Protein AF-A0AAE9HB24-F1 (afdb_monomer_lite)

pLDDT: mean 76.41, std 15.6, range [26.94, 95.62]

Foldseek 3Di:
DDDDDPDPDDDLVVLVVLLVCLVVPQDDCVVPVVQPDPVSVVVNVVVNVVSVVVSVVSVVVNVVVVVVVVVVVVVVVVLQVLVQVLCVLLVHQKGWDFDDDDPPTDTFMDGNPDPDTDDDPVPPDDPQRVLLVVLQVVFVVCLVVVDQEAEAEASQPSDDLSNSVSSVCQAAQPDVSRHCHPHHYHYDHPDCSVVCVCAAVCVVSSPVPDWDWDWDQDPNDTDTGTDHRVNDDDLVRVLVCQLVDPDDVVSNVVSVVVVVVVVVVVVVVVVVPDDPPDDDDDD

Organism: Alcaligenes faecalis (NCBI:txid511)

Sequence (283 aa):
MKNSGPFRRFSSKIVKKVADRLPAYKLDLQFFAELDSNKMQDALAPINPSIDEFIEHAGKLQDKINQQRGEMNKAVMRHQKNINDFLAYAGYRYEVELVGEGEQAELKLRHIDHEEHLSGGNQHLSFGERNAFAIVLFMHECLAKKQDLIILDDPIYSFDKNKKYAILEMLFRRDADSCLKYKTVLMLTHDVEPIIDTVRSLEKQFNNQTSSAFLKLAAGQISESVIGKDDIQTFSEVCKTAIASDKHDVTKLIYLSVVTKLLTIKVMLIKCSPTFCTRGSVQ

Secondary structure (DSSP, 8-state):
-----S--PPPHHHHHHHHHHGGGG---GGG-TTT--HHHHHHHHHHHHHHHHHHHHHHHHHHHHHHHHHHHHHHHHHHHHHHHHHHHHTT--EEEEEESSGGG-EEEEEETT-SSB-S-TTTT--HHHHHHHHHHHHHHHHHHHT-SEEEEESTTTTS-HHHHHHHHHHHHTS-TTTSSTTSEEEEE-S-SHHHIIIIIISHHHHTT----EEEEEETTEEEEEE--TTT---HHHHHHHHHHSS--HHHHHHHHHHHHHHHHHHHHHHHTSS---S-----

Structure (mmCIF, N/CA/C/O backbone):
data_AF-A0AAE9HB24-F1
#
_entry.id   AF-A0AAE9HB24-F1
#
loop_
_atom_site.group_PDB
_atom_site.id
_atom_site.type_symbol
_atom_site.label_atom_id
_atom_site.label_alt_id
_atom_site.label_comp_id
_atom_site.label_asym_id
_atom_site.label_entity_id
_atom_site.label_seq_id
_atom_site.pdbx_PDB_ins_code
_atom_site.Cartn_x
_atom_site.Cartn_y
_atom_site.Cartn_z
_atom_site.occupancy
_atom_site.B_iso_or_equiv
_atom_site.auth_seq_id
_atom_site.auth_comp_id
_atom_site.auth_asym_id
_atom_site.auth_atom_id
_atom_site.pdbx_PDB_model_num
ATOM 1 N N . MET A 1 1 ? -30.819 8.975 -3.846 1.00 29.09 1 MET A N 1
ATOM 2 C CA . MET A 1 1 ? -31.370 7.649 -3.484 1.00 29.09 1 MET A CA 1
ATOM 3 C C . MET A 1 1 ? -30.762 7.221 -2.160 1.00 29.09 1 MET A C 1
ATOM 5 O O . MET A 1 1 ? -29.551 7.304 -2.012 1.00 29.09 1 MET A O 1
ATOM 9 N N . LYS A 1 2 ? -31.599 6.862 -1.181 1.00 30.69 2 LYS A N 1
ATOM 10 C CA . LYS A 1 2 ? -31.174 6.388 0.142 1.00 30.69 2 LYS A CA 1
ATOM 11 C C . LYS A 1 2 ? -30.584 4.983 -0.012 1.00 30.69 2 LYS A C 1
ATOM 13 O O . LYS A 1 2 ? -31.345 4.033 -0.152 1.00 30.69 2 LYS A O 1
ATOM 18 N N . ASN A 1 3 ? -29.258 4.856 -0.009 1.00 27.48 3 ASN A N 1
ATOM 19 C CA . ASN A 1 3 ? -28.605 3.550 0.049 1.00 27.48 3 ASN A CA 1
ATOM 20 C C . ASN A 1 3 ? -28.629 3.043 1.493 1.00 27.48 3 ASN A C 1
ATOM 22 O O . ASN A 1 3 ? -27.825 3.432 2.336 1.00 27.48 3 ASN A O 1
ATOM 26 N N . SER A 1 4 ? -29.596 2.177 1.765 1.00 31.45 4 SER A N 1
ATOM 27 C CA . SER A 1 4 ? -29.640 1.293 2.922 1.00 31.45 4 SER A CA 1
ATOM 28 C C . SER A 1 4 ? -28.541 0.229 2.801 1.00 31.45 4 SER A C 1
ATOM 30 O O . SER A 1 4 ? -28.754 -0.821 2.199 1.00 31.45 4 SER A O 1
ATOM 32 N N . GLY A 1 5 ? -27.355 0.512 3.343 1.00 26.94 5 GLY A N 1
ATOM 33 C CA . GLY A 1 5 ? -26.329 -0.502 3.608 1.00 26.94 5 GLY A CA 1
ATOM 34 C C . GLY A 1 5 ? -26.699 -1.381 4.819 1.00 26.94 5 GLY A C 1
ATOM 35 O O . GLY A 1 5 ? -27.510 -0.966 5.649 1.00 26.94 5 GLY A O 1
ATOM 36 N N . PRO A 1 6 ? -26.109 -2.583 4.969 1.00 31.91 6 PRO A N 1
ATOM 37 C CA . PRO A 1 6 ? -26.571 -3.609 5.913 1.00 31.91 6 PRO A CA 1
ATOM 38 C C . PRO A 1 6 ? -26.205 -3.341 7.387 1.00 31.91 6 PRO A C 1
ATOM 40 O O . PRO A 1 6 ? -26.515 -4.148 8.258 1.00 31.91 6 PRO A O 1
ATOM 43 N N . PHE A 1 7 ? -25.577 -2.210 7.710 1.00 35.91 7 PHE A N 1
ATOM 44 C CA . PHE A 1 7 ? -25.164 -1.873 9.073 1.00 35.91 7 PHE A CA 1
ATOM 45 C C . PHE A 1 7 ? -26.191 -0.974 9.776 1.00 35.91 7 PHE A C 1
ATOM 47 O O . PHE A 1 7 ? -25.932 0.195 10.044 1.00 35.91 7 PHE A O 1
ATOM 54 N N . ARG A 1 8 ? -27.352 -1.520 10.162 1.00 32.91 8 ARG A N 1
ATOM 55 C CA . ARG A 1 8 ? -28.103 -0.943 11.293 1.00 32.91 8 ARG A CA 1
ATOM 56 C C . ARG A 1 8 ? -27.387 -1.344 12.582 1.00 32.91 8 ARG A C 1
ATOM 58 O O . ARG A 1 8 ? -27.705 -2.359 13.195 1.00 32.91 8 ARG A O 1
ATOM 65 N N . ARG A 1 9 ? -26.368 -0.577 12.973 1.00 46.91 9 ARG A N 1
ATOM 66 C CA . ARG A 1 9 ? -25.666 -0.766 14.248 1.00 46.91 9 ARG A CA 1
ATOM 67 C C . ARG A 1 9 ? -26.574 -0.258 15.371 1.00 46.91 9 ARG A C 1
ATOM 69 O O . ARG A 1 9 ? -26.966 0.905 15.377 1.00 46.91 9 ARG A O 1
ATOM 76 N N . PHE A 1 10 ? -26.932 -1.129 16.314 1.00 46.38 10 PHE A N 1
ATOM 77 C CA . PHE A 1 10 ? -27.669 -0.739 17.518 1.00 46.38 10 PHE A CA 1
ATOM 78 C C . PHE A 1 10 ? -26.949 0.422 18.219 1.00 46.38 10 PHE A C 1
ATOM 80 O O . PHE A 1 10 ? -25.763 0.339 18.540 1.00 46.38 10 PHE A O 1
ATOM 87 N N . SER A 1 11 ? -27.661 1.527 18.443 1.00 53.38 11 SER A N 1
ATOM 88 C CA . SER A 1 11 ? -27.087 2.709 19.082 1.00 53.38 11 SER A CA 1
ATOM 89 C C . SER A 1 11 ? -26.771 2.408 20.547 1.00 53.38 11 SER A C 1
ATOM 91 O O . SER A 1 11 ? -27.671 2.147 21.344 1.00 53.38 11 SER A O 1
ATOM 93 N N . SER A 1 12 ? -25.496 2.504 20.937 1.00 55.84 12 SER A N 1
ATOM 94 C CA . SER A 1 12 ? -25.050 2.348 22.333 1.00 55.84 12 SER A CA 1
ATOM 95 C C . SER A 1 12 ? -25.778 3.287 23.302 1.00 55.84 12 SER A C 1
ATOM 97 O O . SER A 1 12 ? -25.834 3.021 24.499 1.00 55.84 12 SER A O 1
ATOM 99 N N . LYS A 1 13 ? -26.303 4.414 22.795 1.00 60.91 13 LYS A N 1
ATOM 100 C CA . LYS A 1 13 ? -27.088 5.373 23.579 1.00 60.91 13 LYS A CA 1
ATOM 101 C C . LYS A 1 13 ? -28.399 4.747 24.055 1.00 60.91 13 LYS A C 1
ATOM 103 O O . LYS A 1 13 ? -28.882 5.121 25.115 1.00 60.91 13 LYS A O 1
ATOM 108 N N . ILE A 1 14 ? -28.958 3.807 23.290 1.00 60.50 14 ILE A N 1
ATOM 109 C CA . ILE A 1 14 ? -30.176 3.075 23.648 1.00 60.50 14 ILE A CA 1
ATOM 110 C C . ILE A 1 14 ? -29.859 2.074 24.758 1.00 60.50 14 ILE A C 1
ATOM 112 O O . ILE A 1 14 ? -30.542 2.082 25.772 1.00 60.50 14 ILE A O 1
ATOM 116 N N . VAL A 1 15 ? -28.784 1.291 24.618 1.00 61.62 15 VAL A N 1
ATOM 117 C CA . VAL A 1 15 ? -28.393 0.285 25.626 1.00 61.62 15 VAL A CA 1
ATOM 118 C C . VAL A 1 15 ? -28.044 0.937 26.969 1.00 61.62 15 VAL A C 1
ATOM 120 O O . VAL A 1 15 ? -28.579 0.514 27.988 1.00 61.62 15 VAL A O 1
ATOM 123 N N . LYS A 1 16 ? -27.268 2.036 26.972 1.00 64.75 16 LYS A N 1
ATOM 124 C CA . LYS A 1 16 ? -27.005 2.817 28.197 1.00 64.75 16 LYS A CA 1
ATOM 125 C C . LYS A 1 16 ? -28.289 3.358 28.831 1.00 64.75 16 LYS A C 1
ATOM 127 O O . LYS A 1 16 ? -28.533 3.136 30.006 1.00 64.75 16 LYS A O 1
ATOM 132 N N . LYS A 1 17 ? -29.163 3.995 28.039 1.00 66.88 17 LYS A N 1
ATOM 133 C CA . LYS A 1 17 ? -30.446 4.522 28.542 1.00 66.88 17 LYS A CA 1
ATOM 134 C C . LYS A 1 17 ? -31.348 3.447 29.145 1.00 66.88 17 LYS A C 1
ATOM 136 O O . LYS A 1 17 ? -32.139 3.767 30.025 1.00 66.88 17 LYS A O 1
ATOM 141 N N . VAL A 1 18 ? -31.288 2.224 28.627 1.00 68.06 18 VAL A N 1
ATOM 142 C CA . VAL A 1 18 ? -32.069 1.095 29.132 1.00 68.06 18 VAL A CA 1
ATOM 143 C C . VAL A 1 18 ? -31.487 0.619 30.465 1.00 68.06 18 VAL A C 1
ATOM 145 O O . VAL A 1 18 ? -32.222 0.587 31.448 1.00 68.06 18 VAL A O 1
ATOM 148 N N . ALA A 1 19 ? -30.176 0.369 30.539 1.00 66.88 19 ALA A N 1
ATOM 149 C CA . ALA A 1 19 ? -29.501 -0.041 31.774 1.00 66.88 19 ALA A CA 1
ATOM 150 C C . ALA A 1 19 ? -29.647 0.984 32.918 1.00 66.88 19 ALA A C 1
ATOM 152 O O . ALA A 1 19 ? -29.844 0.588 34.061 1.00 66.88 19 ALA A O 1
ATOM 153 N N . ASP A 1 20 ? -29.640 2.285 32.611 1.00 73.88 20 ASP A N 1
ATOM 154 C CA . ASP A 1 20 ? -29.771 3.353 33.615 1.00 73.88 20 ASP A CA 1
ATOM 155 C C . ASP A 1 20 ? -31.212 3.526 34.141 1.00 73.88 20 ASP A C 1
ATOM 157 O O . ASP A 1 20 ? -31.417 4.029 35.244 1.00 73.88 20 ASP A O 1
ATOM 161 N N . ARG A 1 21 ? -32.233 3.150 33.354 1.00 74.62 21 ARG A N 1
ATOM 162 C CA . ARG A 1 21 ? -33.655 3.374 33.695 1.00 74.62 21 ARG A CA 1
ATOM 163 C C . ARG A 1 21 ? -34.340 2.165 34.317 1.00 74.62 21 ARG A C 1
ATOM 165 O O . ARG A 1 21 ? -35.264 2.345 35.099 1.00 74.62 21 ARG A O 1
ATOM 172 N N . LEU A 1 22 ? -33.911 0.953 33.978 1.00 73.12 22 LEU A N 1
ATOM 173 C CA . LEU A 1 22 ? -34.487 -0.293 34.496 1.00 73.12 22 LEU A CA 1
ATOM 174 C C . LEU A 1 22 ? -34.461 -0.430 36.028 1.00 73.12 22 LEU A C 1
ATOM 176 O O . LEU A 1 22 ? -35.463 -0.892 36.570 1.00 73.12 22 LEU A O 1
ATOM 180 N N . PRO A 1 23 ? -33.409 0.013 36.748 1.00 76.25 23 PRO A N 1
ATOM 181 C CA . PRO A 1 23 ? -33.397 -0.045 38.207 1.00 76.25 23 PRO A CA 1
ATOM 182 C C . PRO A 1 23 ? -34.530 0.765 38.848 1.00 76.25 23 PRO A C 1
ATOM 184 O O . PRO A 1 23 ? -35.036 0.377 39.893 1.00 76.25 23 PRO A O 1
ATOM 187 N N . ALA A 1 24 ? -34.971 1.852 38.203 1.00 76.62 24 ALA A N 1
ATOM 188 C CA . ALA A 1 24 ? -36.058 2.702 38.691 1.00 76.62 24 ALA A CA 1
ATOM 189 C C . ALA A 1 24 ? -37.456 2.078 38.520 1.00 76.62 24 ALA A C 1
ATOM 191 O O . ALA A 1 24 ? -38.422 2.590 39.077 1.00 76.62 24 ALA A O 1
ATOM 192 N N . TYR A 1 25 ? -37.572 0.990 37.751 1.00 75.31 25 TYR A N 1
ATOM 193 C CA . TYR A 1 25 ? -38.818 0.236 37.591 1.00 75.31 25 TYR A CA 1
ATOM 194 C C . TYR A 1 25 ? -38.932 -0.945 38.563 1.00 75.31 25 TYR A C 1
ATOM 196 O O . TYR A 1 25 ? -39.940 -1.651 38.534 1.00 75.31 25 TYR A O 1
ATOM 204 N N . LYS A 1 26 ? -37.932 -1.164 39.430 1.00 73.94 26 LYS A N 1
ATOM 205 C CA . LYS A 1 26 ? -38.055 -2.122 40.530 1.00 73.94 26 LYS A CA 1
ATOM 206 C C . LYS A 1 26 ? -39.068 -1.607 41.544 1.00 73.94 26 LYS A C 1
ATOM 208 O O . LYS A 1 26 ? -38.964 -0.480 42.023 1.00 73.94 26 LYS A O 1
ATOM 213 N N . LEU A 1 27 ? -40.033 -2.454 41.875 1.00 73.06 27 LEU A N 1
ATOM 214 C CA . LEU A 1 27 ? -41.026 -2.163 42.898 1.00 73.06 27 LEU A CA 1
ATOM 215 C C . LEU A 1 27 ? -40.562 -2.793 44.207 1.00 73.06 27 LEU A C 1
ATOM 217 O O . LEU A 1 27 ? -40.467 -4.017 44.314 1.00 73.06 27 LEU A O 1
ATOM 221 N N . ASP A 1 28 ? -40.261 -1.937 45.178 1.00 71.94 28 ASP A N 1
ATOM 222 C CA . ASP A 1 28 ? -39.910 -2.332 46.535 1.00 71.94 28 ASP A CA 1
ATOM 223 C C . ASP A 1 28 ? -41.091 -2.029 47.468 1.00 71.94 28 ASP A C 1
ATOM 225 O O . ASP A 1 28 ? -41.467 -0.873 47.684 1.00 71.94 28 ASP A O 1
ATOM 229 N N . LEU A 1 29 ? -41.706 -3.096 47.983 1.00 68.75 29 LEU A N 1
ATOM 230 C CA . LEU A 1 29 ? -42.879 -3.036 48.859 1.00 68.75 29 LEU A CA 1
ATOM 231 C C . LEU A 1 29 ? -42.578 -2.361 50.204 1.00 68.75 29 LEU A C 1
ATOM 233 O O . LEU A 1 29 ? -43.511 -1.896 50.855 1.00 68.75 29 LEU A O 1
ATOM 237 N N . GLN A 1 30 ? -41.302 -2.211 50.589 1.00 68.31 30 GLN A N 1
ATOM 238 C CA . GLN A 1 30 ? -40.903 -1.466 51.792 1.00 68.31 30 GLN A CA 1
ATOM 239 C C . GLN A 1 30 ? -41.369 -0.003 51.762 1.00 68.31 30 GLN A C 1
ATOM 241 O O . GLN A 1 30 ? -41.579 0.601 52.813 1.00 68.31 30 GLN A O 1
ATOM 246 N N . PHE A 1 31 ? -41.578 0.560 50.568 1.00 64.44 31 PHE A N 1
ATOM 247 C CA . PHE A 1 31 ? -42.076 1.924 50.380 1.00 64.44 31 PHE A CA 1
ATOM 248 C C . PHE A 1 31 ? -43.603 2.002 50.213 1.00 64.44 31 PHE A C 1
ATOM 250 O O . PHE A 1 31 ? -44.147 3.101 50.119 1.00 64.44 31 PHE A O 1
ATOM 257 N N . PHE A 1 32 ? -44.305 0.862 50.205 1.00 70.50 32 PHE A N 1
ATOM 258 C CA . PHE A 1 32 ? -45.752 0.764 49.992 1.00 70.50 32 PHE A CA 1
ATOM 259 C C . PHE A 1 32 ? -46.412 -0.193 50.997 1.00 70.50 32 PHE A C 1
ATOM 261 O O . PHE A 1 32 ? -46.989 -1.211 50.619 1.00 70.50 32 PHE A O 1
ATOM 268 N N . ALA A 1 33 ? -46.373 0.165 52.284 1.00 65.31 33 ALA A N 1
ATOM 269 C CA . ALA A 1 33 ? -46.935 -0.641 53.377 1.00 65.31 33 ALA A CA 1
ATOM 270 C C . ALA A 1 33 ? -48.435 -0.982 53.212 1.00 65.31 33 ALA A C 1
ATOM 272 O O . ALA A 1 33 ? -48.904 -1.990 53.729 1.00 65.31 33 ALA A O 1
ATOM 273 N N . GLU A 1 34 ? -49.191 -0.170 52.466 1.00 71.69 34 GLU A N 1
ATOM 274 C CA . GLU A 1 34 ? -50.618 -0.391 52.175 1.00 71.69 34 GLU A CA 1
ATOM 275 C C . GLU A 1 34 ? -50.867 -1.440 51.073 1.00 71.69 34 GLU A C 1
ATOM 277 O O . GLU A 1 34 ? -51.973 -1.967 50.956 1.00 71.69 34 GLU A O 1
ATOM 282 N N . LEU A 1 35 ? -49.852 -1.749 50.258 1.00 65.38 35 LEU A N 1
ATOM 283 C CA . LEU A 1 35 ? -49.921 -2.694 49.135 1.00 65.38 35 LEU A CA 1
ATOM 284 C C . LEU A 1 35 ? -49.222 -4.030 49.439 1.00 65.38 35 LEU A C 1
ATOM 286 O O . LEU A 1 35 ? -49.219 -4.923 48.587 1.00 65.38 35 LEU A O 1
ATOM 290 N N . ASP A 1 36 ? -48.675 -4.193 50.648 1.00 69.38 36 ASP A N 1
ATOM 291 C CA . ASP A 1 36 ? -47.946 -5.381 51.105 1.00 69.38 36 ASP A CA 1
ATOM 292 C C . ASP A 1 36 ? -48.892 -6.539 51.476 1.00 69.38 36 ASP A C 1
ATOM 294 O O . ASP A 1 36 ? -49.030 -6.962 52.622 1.00 69.38 36 ASP A O 1
ATOM 298 N N . SER A 1 37 ? -49.625 -7.026 50.474 1.00 78.75 37 SER A N 1
ATOM 299 C CA . SER A 1 37 ? -50.447 -8.232 50.579 1.00 78.75 37 SER A CA 1
ATOM 300 C C . SER A 1 37 ? -49.731 -9.431 49.961 1.00 78.75 37 SER A C 1
ATOM 302 O O . SER A 1 37 ? -49.001 -9.282 48.979 1.00 78.75 37 SER A O 1
ATOM 304 N N . ASN A 1 38 ? -50.025 -10.642 50.449 1.00 75.94 38 ASN A N 1
ATOM 305 C CA . ASN A 1 38 ? -49.467 -11.889 49.900 1.00 75.94 38 ASN A CA 1
ATOM 306 C C . ASN A 1 38 ? -49.653 -11.998 48.371 1.00 75.94 38 ASN A C 1
ATOM 308 O O . ASN A 1 38 ? -48.742 -12.405 47.661 1.00 75.94 38 ASN A O 1
ATOM 312 N N . LYS A 1 39 ? -50.798 -11.538 47.838 1.00 78.19 39 LYS A N 1
ATOM 313 C CA . LYS A 1 39 ? -51.061 -11.520 46.385 1.00 78.19 39 LYS A CA 1
ATOM 314 C C . LYS A 1 39 ? -50.126 -10.588 45.609 1.00 78.19 39 LYS A C 1
ATOM 316 O O . LYS A 1 39 ? -49.808 -10.871 44.458 1.00 78.19 39 LYS A O 1
ATOM 321 N N . MET A 1 40 ? -49.732 -9.466 46.207 1.00 75.69 40 MET A N 1
ATOM 322 C CA . MET A 1 40 ? -48.839 -8.493 45.577 1.00 75.69 40 MET A CA 1
ATOM 323 C C . MET A 1 40 ? -47.385 -8.975 45.619 1.00 75.69 40 MET A C 1
ATOM 325 O O . MET A 1 40 ? -46.666 -8.821 44.633 1.00 75.69 40 MET A O 1
ATOM 329 N N . GLN A 1 41 ? -46.977 -9.625 46.715 1.00 76.75 41 GLN A N 1
ATOM 330 C CA . GLN A 1 41 ? -45.679 -10.298 46.815 1.00 76.75 41 GLN A CA 1
ATOM 331 C C . GLN A 1 41 ? -45.542 -11.418 45.773 1.00 76.75 41 GLN A C 1
ATOM 333 O O . GLN A 1 41 ? -44.552 -11.443 45.042 1.00 76.75 41 GLN A O 1
ATOM 338 N N . ASP A 1 42 ? -46.562 -12.269 45.620 1.00 79.88 42 ASP A N 1
ATOM 339 C CA . ASP A 1 42 ? -46.579 -13.339 44.611 1.00 79.88 42 ASP A CA 1
ATOM 340 C C . ASP A 1 42 ? -46.506 -12.793 43.173 1.00 79.88 42 ASP A C 1
ATOM 342 O O . ASP A 1 42 ? -45.863 -13.388 42.307 1.00 79.88 42 ASP A O 1
ATOM 346 N N . ALA A 1 43 ? -47.127 -11.638 42.906 1.00 80.19 43 ALA A N 1
ATOM 347 C CA . ALA A 1 43 ? -47.073 -10.981 41.599 1.00 80.19 43 ALA A CA 1
ATOM 348 C C . ALA A 1 43 ? -45.712 -10.320 41.310 1.00 80.19 43 ALA A C 1
ATOM 350 O O . ALA A 1 43 ? -45.289 -10.265 40.154 1.00 80.19 43 ALA A O 1
ATOM 351 N N . LEU A 1 44 ? -45.012 -9.832 42.339 1.00 77.38 44 LEU A N 1
ATOM 352 C CA . LEU A 1 44 ? -43.691 -9.204 42.218 1.00 77.38 44 LEU A CA 1
ATOM 353 C C . LEU A 1 44 ? -42.540 -10.212 42.163 1.00 77.38 44 LEU A C 1
ATOM 355 O O . LEU A 1 44 ? -41.514 -9.923 41.540 1.00 77.38 44 LEU A O 1
ATOM 359 N N . ALA A 1 45 ? -42.723 -11.393 42.758 1.00 79.19 45 ALA A N 1
ATOM 360 C CA . ALA A 1 45 ? -41.751 -12.481 42.772 1.00 79.19 45 ALA A CA 1
ATOM 361 C C . ALA A 1 45 ? -41.216 -12.880 41.379 1.00 79.19 45 ALA A C 1
ATOM 363 O O . ALA A 1 45 ? -40.019 -13.124 41.286 1.00 79.19 45 ALA A O 1
ATOM 364 N N . PRO A 1 46 ? -42.008 -12.914 40.287 1.00 84.50 46 PRO A N 1
ATOM 365 C CA . PRO A 1 46 ? -41.469 -13.135 38.941 1.00 84.50 46 PRO A CA 1
ATOM 366 C C . PRO A 1 46 ? -40.973 -11.855 38.242 1.00 84.50 46 PRO A C 1
ATOM 368 O O . PRO A 1 46 ? -40.094 -11.929 37.382 1.00 84.50 46 PRO A O 1
ATOM 371 N N . ILE A 1 47 ? -41.514 -10.679 38.581 1.00 83.81 47 ILE A N 1
ATOM 372 C CA . ILE A 1 47 ? -41.246 -9.420 37.862 1.00 83.81 47 ILE A CA 1
ATOM 373 C C . ILE A 1 47 ? -39.865 -8.861 38.207 1.00 83.81 47 ILE A C 1
ATOM 375 O O . ILE A 1 47 ? -39.084 -8.569 37.303 1.00 83.81 47 ILE A O 1
ATOM 379 N N . ASN A 1 48 ? -39.544 -8.726 39.497 1.00 84.56 48 ASN A N 1
ATOM 380 C CA . ASN A 1 48 ? -38.268 -8.146 39.924 1.00 84.56 48 ASN A CA 1
ATOM 381 C C . ASN A 1 48 ? -37.058 -8.982 39.444 1.00 84.56 48 ASN A C 1
ATOM 383 O O . ASN A 1 48 ? -36.141 -8.385 38.876 1.00 84.56 48 ASN A O 1
ATOM 387 N N . PRO A 1 49 ? -37.066 -10.331 39.535 1.00 86.81 49 PRO A N 1
ATOM 388 C CA . PRO A 1 49 ? -36.011 -11.160 38.948 1.00 86.81 49 PRO A CA 1
ATOM 389 C C . PRO A 1 49 ? -35.921 -11.061 37.424 1.00 86.81 49 PRO A C 1
ATOM 391 O O . PRO A 1 49 ? -34.820 -11.053 36.887 1.00 86.81 49 PRO A O 1
ATOM 394 N N . SER A 1 50 ? -37.051 -10.925 36.718 1.00 85.81 50 SER A N 1
ATOM 395 C CA . SER A 1 50 ? -37.037 -10.715 35.261 1.00 85.81 50 SER A CA 1
ATOM 396 C C . SER A 1 50 ? -36.399 -9.370 34.883 1.00 85.81 50 SER A C 1
ATOM 398 O O . SER A 1 50 ? -35.693 -9.271 33.880 1.00 85.81 50 SER A O 1
ATOM 400 N N . ILE A 1 51 ? -36.617 -8.322 35.688 1.00 84.25 51 ILE A N 1
ATOM 401 C CA . ILE A 1 51 ? -35.945 -7.023 35.523 1.00 84.25 51 ILE A CA 1
ATOM 402 C C . ILE A 1 51 ? -34.443 -7.165 35.791 1.00 84.25 51 ILE A C 1
ATOM 404 O O . ILE A 1 51 ? -33.645 -6.618 35.031 1.00 84.25 51 ILE A O 1
ATOM 408 N N . ASP A 1 52 ? -34.052 -7.917 36.823 1.00 84.31 52 ASP A N 1
ATOM 409 C CA . ASP A 1 52 ? -32.646 -8.196 37.132 1.00 84.31 52 ASP A CA 1
ATOM 410 C C . ASP A 1 52 ? -31.937 -8.953 36.008 1.00 84.31 52 ASP A C 1
ATOM 412 O O . ASP A 1 52 ? -30.866 -8.538 35.561 1.00 84.31 52 ASP A O 1
ATOM 416 N N . GLU A 1 53 ? -32.570 -9.994 35.472 1.00 87.12 53 GLU A N 1
ATOM 417 C CA . GLU A 1 53 ? -32.062 -10.737 34.322 1.00 87.12 53 GLU A CA 1
ATOM 418 C C . GLU A 1 53 ? -31.923 -9.830 33.086 1.00 87.12 53 GLU A C 1
ATOM 420 O O . GLU A 1 53 ? -30.942 -9.909 32.340 1.00 87.12 53 GLU A O 1
ATOM 425 N N . PHE A 1 54 ? -32.874 -8.922 32.859 1.00 84.75 54 PHE A N 1
ATOM 426 C CA . PHE A 1 54 ? -32.805 -7.981 31.743 1.00 84.75 54 PHE A CA 1
ATOM 427 C C . PHE A 1 54 ? -31.694 -6.929 31.922 1.00 84.75 54 PHE A C 1
ATOM 429 O O . PHE A 1 54 ? -31.006 -6.598 30.951 1.00 84.75 54 PHE A O 1
ATOM 436 N N . ILE A 1 55 ? -31.462 -6.444 33.149 1.00 83.50 55 ILE A N 1
ATOM 437 C CA . ILE A 1 55 ? -30.327 -5.568 33.489 1.00 83.50 55 ILE A CA 1
ATOM 438 C C . ILE A 1 55 ? -29.003 -6.298 33.237 1.00 83.50 55 ILE A C 1
ATOM 440 O O . ILE A 1 55 ? -28.100 -5.730 32.618 1.00 83.50 55 ILE A O 1
ATOM 444 N N . GLU A 1 56 ? -28.891 -7.561 33.650 1.00 86.56 56 GLU A N 1
ATOM 445 C CA . GLU A 1 56 ? -27.692 -8.372 33.439 1.00 86.56 56 GLU A CA 1
ATOM 446 C C . GLU A 1 56 ? -27.390 -8.554 31.942 1.00 86.56 56 GLU A C 1
ATOM 448 O O . GLU A 1 56 ? -26.257 -8.347 31.490 1.00 86.56 56 GLU A O 1
ATOM 453 N N . HIS A 1 57 ? -28.407 -8.874 31.138 1.00 86.31 57 HIS A N 1
ATOM 454 C CA . HIS A 1 57 ? -28.270 -8.980 29.686 1.00 86.31 57 HIS A CA 1
ATOM 455 C C . HIS A 1 57 ? -27.896 -7.645 29.027 1.00 86.31 57 HIS A C 1
ATOM 457 O O . HIS A 1 57 ? -27.049 -7.623 28.127 1.00 86.31 57 HIS A O 1
ATOM 463 N N . ALA A 1 58 ? -28.477 -6.529 29.478 1.00 82.25 58 ALA A N 1
ATOM 464 C CA . ALA A 1 58 ? -28.130 -5.194 28.996 1.00 82.25 58 ALA A CA 1
ATOM 465 C C . ALA A 1 58 ? -26.672 -4.830 29.325 1.00 82.25 58 ALA A C 1
ATOM 467 O O . ALA A 1 58 ? -25.967 -4.308 28.457 1.00 82.25 58 ALA A O 1
ATOM 468 N N . GLY A 1 59 ? -26.196 -5.175 30.527 1.00 82.88 59 GLY A N 1
ATOM 469 C CA . GLY A 1 59 ? -24.801 -5.015 30.943 1.00 82.88 59 GLY A CA 1
ATOM 470 C C . GLY A 1 59 ? -23.841 -5.815 30.061 1.00 82.88 59 GLY A C 1
ATOM 471 O O . GLY A 1 59 ? -22.947 -5.242 29.437 1.00 82.88 59 GLY A O 1
ATOM 472 N N . LYS A 1 60 ? -24.102 -7.117 29.882 1.00 87.44 60 LYS A N 1
ATOM 473 C CA . LYS A 1 60 ? -23.322 -7.993 28.984 1.00 87.44 60 LYS A CA 1
ATOM 474 C C . LYS A 1 60 ? -23.253 -7.453 27.551 1.00 87.44 60 LYS A C 1
ATOM 476 O O . LYS A 1 60 ? -22.217 -7.551 26.888 1.00 87.44 60 LYS A O 1
ATOM 481 N N . LEU A 1 61 ? -24.352 -6.894 27.041 1.00 84.38 61 LEU A N 1
ATOM 482 C CA . LEU A 1 61 ? -24.391 -6.288 25.710 1.00 84.38 61 LEU A CA 1
ATOM 483 C C . LEU A 1 61 ? -23.575 -4.989 25.650 1.00 84.38 61 LEU A C 1
ATOM 485 O O . LEU A 1 61 ? -22.856 -4.763 24.676 1.00 84.38 61 LEU A O 1
ATOM 489 N N . GLN A 1 62 ? -23.663 -4.146 26.679 1.00 81.19 62 GLN A N 1
ATOM 490 C CA . GLN A 1 62 ? -22.883 -2.916 26.786 1.00 81.19 62 GLN A CA 1
ATOM 491 C C . GLN A 1 62 ? -21.377 -3.199 26.802 1.00 81.19 62 GLN A C 1
ATOM 493 O O . GLN A 1 62 ? -20.629 -2.518 26.097 1.00 81.19 62 GLN A O 1
ATOM 498 N N . ASP A 1 63 ? -20.943 -4.235 27.515 1.00 83.44 63 ASP A N 1
ATOM 499 C CA . ASP A 1 63 ? -19.542 -4.657 27.546 1.00 83.44 63 ASP A CA 1
ATOM 500 C C . ASP A 1 63 ? -19.050 -5.090 26.163 1.00 83.44 63 ASP A C 1
ATOM 502 O O . ASP A 1 63 ? -18.023 -4.599 25.686 1.00 83.44 63 ASP A O 1
ATOM 506 N N . LYS A 1 64 ? -19.830 -5.916 25.452 1.00 84.81 64 LYS A N 1
ATOM 507 C CA . LYS A 1 64 ? -19.519 -6.308 24.066 1.00 84.81 64 LYS A CA 1
ATOM 508 C C . LYS A 1 64 ? -19.449 -5.105 23.119 1.00 84.81 64 LYS A C 1
ATOM 510 O O . LYS A 1 64 ? -18.558 -5.043 22.272 1.00 84.81 64 LYS A O 1
ATOM 515 N N . ILE A 1 65 ? -20.348 -4.128 23.263 1.00 82.12 65 ILE A N 1
ATOM 516 C CA . ILE A 1 65 ? -20.327 -2.888 22.467 1.00 82.12 65 ILE A CA 1
ATOM 517 C C . ILE A 1 65 ? -19.059 -2.073 22.758 1.00 82.12 65 ILE A C 1
ATOM 519 O O . ILE A 1 65 ? -18.444 -1.541 21.830 1.00 82.12 65 ILE A O 1
ATOM 523 N N . ASN A 1 66 ? -18.653 -1.972 24.024 1.00 79.31 66 ASN A N 1
ATOM 524 C CA . ASN A 1 66 ? -17.442 -1.254 24.417 1.00 79.31 66 ASN A CA 1
ATOM 525 C C . ASN A 1 66 ? -16.182 -1.937 23.873 1.00 79.31 66 ASN A C 1
ATOM 527 O O . ASN A 1 66 ? -15.314 -1.256 23.325 1.00 79.31 66 ASN A O 1
ATOM 531 N N . GLN A 1 67 ? -16.111 -3.268 23.940 1.00 84.56 67 GLN A N 1
ATOM 532 C CA . GLN A 1 67 ? -15.019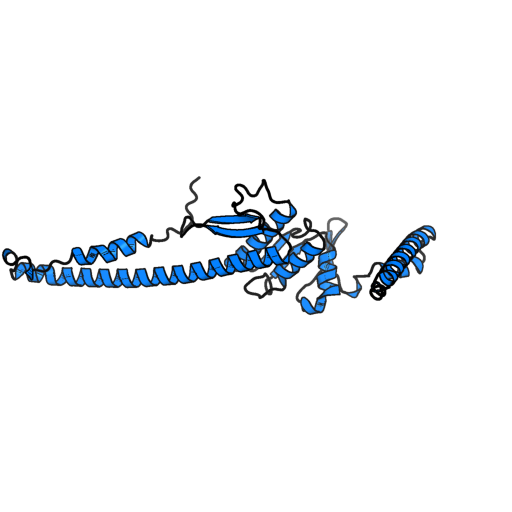 -4.038 23.347 1.00 84.56 67 GLN A CA 1
ATOM 533 C C . GLN A 1 67 ? -14.929 -3.798 21.836 1.00 84.56 67 GLN A C 1
ATOM 535 O O . GLN A 1 67 ? -13.866 -3.433 21.329 1.00 84.56 67 GLN A O 1
ATOM 540 N N . GLN A 1 68 ? -16.057 -3.898 21.127 1.00 79.06 68 GLN A N 1
ATOM 541 C CA . GLN A 1 68 ? -16.110 -3.660 19.685 1.00 79.06 68 GLN A CA 1
ATOM 542 C C . GLN A 1 68 ? -15.670 -2.234 19.316 1.00 79.06 68 GLN A C 1
ATOM 544 O O . GLN A 1 68 ? -14.979 -2.033 18.317 1.00 79.06 68 GLN A O 1
ATOM 549 N N . ARG A 1 69 ? -16.045 -1.226 20.115 1.00 78.62 69 ARG A N 1
ATOM 550 C CA . ARG A 1 69 ? -15.578 0.157 19.928 1.00 78.62 69 ARG A CA 1
ATOM 551 C C . ARG A 1 69 ? -14.078 0.295 20.135 1.00 78.62 69 ARG A C 1
ATOM 553 O O . ARG A 1 69 ? -13.431 0.983 19.354 1.00 78.62 69 ARG A O 1
ATOM 560 N N . GLY A 1 70 ? -13.530 -0.365 21.152 1.00 80.00 70 GLY A N 1
ATOM 561 C CA . GLY A 1 70 ? -12.093 -0.378 21.405 1.00 80.00 70 GLY A CA 1
ATOM 562 C C . GLY A 1 70 ? -11.308 -0.960 20.230 1.00 80.00 70 GLY A C 1
ATOM 563 O O . GLY A 1 70 ? -10.325 -0.368 19.789 1.00 80.00 70 GLY A O 1
ATOM 564 N N . GLU A 1 71 ? -11.764 -2.084 19.678 1.00 80.94 71 GLU A N 1
ATOM 565 C CA . GLU A 1 71 ? -11.159 -2.703 18.491 1.00 80.94 71 GLU A CA 1
ATOM 566 C C . GLU A 1 71 ? -11.272 -1.811 17.253 1.00 80.94 71 GLU A C 1
ATOM 568 O O . GLU A 1 71 ? -10.285 -1.610 16.544 1.00 80.94 71 GLU A O 1
ATOM 573 N N . MET A 1 72 ? -12.443 -1.210 17.030 1.00 77.94 72 MET A N 1
ATOM 574 C CA . MET A 1 72 ? -12.667 -0.276 15.928 1.00 77.94 72 MET A CA 1
ATOM 575 C C . MET A 1 72 ? -11.734 0.938 16.017 1.00 77.94 72 MET A C 1
ATOM 577 O O . MET A 1 72 ? -11.077 1.266 15.034 1.00 77.94 72 MET A O 1
ATOM 581 N N . ASN A 1 73 ? -11.613 1.563 17.191 1.00 80.50 73 ASN A N 1
ATOM 582 C CA . ASN A 1 73 ? -10.728 2.712 17.389 1.00 80.50 73 ASN A CA 1
ATOM 583 C C . ASN A 1 73 ? -9.260 2.337 17.160 1.00 80.50 73 ASN A C 1
ATOM 585 O O . ASN A 1 73 ? -8.530 3.082 16.511 1.00 80.50 73 ASN A O 1
ATOM 589 N N . LYS A 1 74 ? -8.826 1.158 17.624 1.00 83.31 74 LYS A N 1
ATOM 590 C CA . LYS A 1 74 ? -7.470 0.650 17.361 1.00 83.31 74 LYS A CA 1
ATOM 591 C C . LYS A 1 74 ? -7.213 0.445 15.867 1.00 83.31 74 LYS A C 1
ATOM 593 O O . LYS A 1 74 ? -6.139 0.802 15.390 1.00 83.31 74 LYS A O 1
ATOM 598 N N . ALA A 1 75 ? -8.176 -0.117 15.136 1.00 79.12 75 ALA A N 1
ATOM 599 C CA . ALA A 1 75 ? -8.065 -0.312 13.693 1.00 79.12 75 ALA A CA 1
ATOM 600 C C . ALA A 1 75 ? -7.987 1.030 12.951 1.00 79.12 75 ALA A C 1
ATOM 602 O O . ALA A 1 75 ? -7.103 1.221 12.120 1.00 79.12 75 ALA A O 1
ATOM 603 N N . VAL A 1 76 ? -8.849 1.984 13.307 1.00 80.25 76 VAL A N 1
ATOM 604 C CA . VAL A 1 76 ? -8.860 3.327 12.713 1.00 80.25 76 VAL A CA 1
ATOM 605 C C . VAL A 1 76 ? -7.540 4.056 12.955 1.00 80.25 76 VAL A C 1
ATOM 607 O O . VAL A 1 76 ? -6.927 4.519 11.998 1.00 80.25 76 VAL A O 1
ATOM 610 N N . MET A 1 77 ? -7.053 4.089 14.198 1.00 83.50 77 MET A N 1
ATOM 611 C CA . MET A 1 77 ? -5.778 4.735 14.538 1.00 83.50 77 MET A CA 1
ATOM 612 C C . MET A 1 77 ? -4.598 4.100 13.796 1.00 83.50 77 MET A C 1
ATOM 614 O O . MET A 1 77 ? -3.702 4.802 13.331 1.00 83.50 77 MET A O 1
ATOM 618 N N . ARG A 1 78 ? -4.611 2.771 13.631 1.00 82.75 78 ARG A N 1
ATOM 619 C CA . ARG A 1 78 ? -3.599 2.054 12.847 1.00 82.75 78 ARG A CA 1
ATOM 620 C C . ARG A 1 78 ? -3.637 2.460 11.373 1.00 82.75 78 ARG A C 1
ATOM 622 O O . ARG A 1 78 ? -2.590 2.755 10.810 1.00 82.75 78 ARG A O 1
ATOM 629 N N . HIS A 1 79 ? -4.817 2.490 10.754 1.00 79.56 79 HIS A N 1
ATOM 630 C CA . HIS A 1 79 ? -4.951 2.879 9.348 1.00 79.56 79 HIS A CA 1
ATOM 631 C C . HIS A 1 79 ? -4.586 4.346 9.118 1.00 79.56 79 HIS A C 1
ATOM 633 O O . HIS A 1 79 ? -3.841 4.632 8.188 1.00 79.56 79 HIS A O 1
ATOM 639 N N . GLN A 1 80 ? -5.029 5.256 9.989 1.00 85.12 80 GLN A N 1
ATOM 640 C CA . GLN A 1 80 ? -4.665 6.672 9.913 1.00 85.12 80 GLN A CA 1
ATOM 641 C C . GLN A 1 80 ? -3.146 6.858 9.984 1.00 85.12 80 GLN A C 1
ATOM 643 O O . GLN A 1 80 ? -2.573 7.544 9.140 1.00 85.12 80 GLN A O 1
ATOM 648 N N . LYS A 1 81 ? -2.481 6.187 10.934 1.00 86.44 81 LYS A N 1
ATOM 649 C CA . LYS A 1 81 ? -1.021 6.214 11.040 1.00 86.44 81 LYS A CA 1
ATOM 650 C C . LYS A 1 81 ? -0.351 5.682 9.771 1.00 86.44 81 LYS A C 1
ATOM 652 O O . LYS A 1 81 ? 0.506 6.357 9.221 1.00 86.44 81 LYS A O 1
ATOM 657 N N . ASN A 1 82 ? -0.771 4.520 9.273 1.00 81.56 82 ASN A N 1
ATOM 658 C CA . ASN A 1 82 ? -0.174 3.915 8.079 1.00 81.56 82 ASN A CA 1
ATOM 659 C C . ASN A 1 82 ? -0.297 4.815 6.838 1.00 81.56 82 ASN A C 1
ATOM 661 O O . ASN A 1 82 ? 0.650 4.908 6.054 1.00 81.56 82 ASN A O 1
ATOM 665 N N . ILE A 1 83 ? -1.448 5.478 6.674 1.00 83.19 83 ILE A N 1
ATOM 666 C CA . ILE A 1 83 ? -1.687 6.431 5.586 1.00 83.19 83 ILE A CA 1
ATOM 667 C C . ILE A 1 83 ? -0.772 7.651 5.744 1.00 83.19 83 ILE A C 1
ATOM 669 O O . ILE A 1 83 ? -0.103 8.027 4.787 1.00 83.19 83 ILE A O 1
ATOM 673 N N . ASN A 1 84 ? -0.678 8.235 6.939 1.00 86.38 84 ASN A N 1
ATOM 674 C CA . ASN A 1 84 ? 0.171 9.408 7.175 1.00 86.38 84 ASN A CA 1
ATOM 675 C C . ASN A 1 84 ? 1.665 9.087 7.027 1.00 86.38 84 ASN A C 1
ATOM 677 O O . ASN A 1 84 ? 2.388 9.837 6.374 1.00 86.38 84 ASN A O 1
ATOM 681 N N . ASP A 1 85 ? 2.113 7.931 7.524 1.00 85.38 85 ASP A N 1
ATOM 682 C CA . ASP A 1 85 ? 3.482 7.438 7.343 1.00 85.38 85 ASP A CA 1
ATOM 683 C C . ASP A 1 85 ? 3.804 7.233 5.851 1.00 85.38 85 ASP A C 1
ATOM 685 O O . ASP A 1 85 ? 4.931 7.447 5.407 1.00 85.38 85 ASP A O 1
ATOM 689 N N . PHE A 1 86 ? 2.820 6.820 5.044 1.00 81.56 86 PHE A N 1
ATOM 690 C CA . PHE A 1 86 ? 2.969 6.765 3.591 1.00 81.56 86 PHE A CA 1
ATOM 691 C C . PHE A 1 86 ? 3.101 8.156 2.964 1.00 81.56 86 PHE A C 1
ATOM 693 O O . PHE A 1 86 ? 4.025 8.375 2.180 1.00 81.56 86 PHE A O 1
ATOM 700 N N . LEU A 1 87 ? 2.207 9.086 3.302 1.00 82.50 87 LEU A N 1
ATOM 701 C CA . LEU A 1 87 ? 2.220 10.431 2.727 1.00 82.50 87 LEU A CA 1
ATOM 702 C C . LEU A 1 87 ? 3.545 11.134 3.018 1.00 82.50 87 LEU A C 1
ATOM 704 O O . LEU A 1 87 ? 4.173 11.651 2.095 1.00 82.50 87 LEU A O 1
ATOM 708 N N . ALA A 1 88 ? 4.022 11.036 4.259 1.00 84.50 88 ALA A N 1
ATOM 709 C CA . ALA A 1 88 ? 5.323 11.545 4.662 1.00 84.50 88 ALA A CA 1
ATOM 710 C C . ALA A 1 88 ? 6.473 10.876 3.888 1.00 84.50 88 ALA A C 1
ATOM 712 O O . ALA A 1 88 ? 7.348 11.569 3.368 1.00 84.50 88 ALA A O 1
ATOM 713 N N . TYR A 1 89 ? 6.457 9.544 3.749 1.00 80.69 89 TYR A N 1
ATOM 714 C CA . TYR A 1 89 ? 7.498 8.801 3.027 1.00 80.69 89 TYR A CA 1
ATOM 715 C C . TYR A 1 89 ? 7.572 9.165 1.537 1.00 80.69 89 TYR A C 1
ATOM 717 O O . TYR A 1 89 ? 8.660 9.305 0.982 1.00 80.69 89 TYR A O 1
ATOM 725 N N . ALA A 1 90 ? 6.423 9.356 0.889 1.00 74.62 90 ALA A N 1
ATOM 726 C CA . ALA A 1 90 ? 6.342 9.763 -0.511 1.00 74.62 90 ALA A CA 1
ATOM 727 C C . ALA A 1 90 ? 6.575 11.276 -0.723 1.00 74.62 90 ALA A C 1
ATOM 729 O O . ALA A 1 90 ? 6.558 11.748 -1.863 1.00 74.62 90 ALA A O 1
ATOM 730 N N . GLY A 1 91 ? 6.806 12.038 0.354 1.00 79.69 91 GLY A N 1
ATOM 731 C CA . GLY A 1 91 ? 7.063 13.477 0.309 1.00 79.69 91 GLY A CA 1
ATOM 732 C C . GLY A 1 91 ? 5.817 14.327 0.046 1.00 79.69 91 GLY A C 1
ATOM 733 O O . GLY A 1 91 ? 5.937 15.467 -0.402 1.00 79.69 91 GLY A O 1
ATOM 734 N N . TYR A 1 92 ? 4.622 13.789 0.294 1.00 82.81 92 TYR A N 1
ATOM 735 C CA . TYR A 1 92 ? 3.377 14.547 0.225 1.00 82.81 92 TYR A CA 1
ATOM 736 C C . TYR A 1 92 ? 3.192 15.373 1.497 1.00 82.81 92 TYR A C 1
ATOM 738 O O . TYR A 1 92 ? 3.281 14.859 2.608 1.00 82.81 92 TYR A O 1
ATOM 746 N N . ARG A 1 93 ? 2.877 16.662 1.338 1.00 84.00 93 ARG A N 1
ATOM 747 C CA . ARG A 1 93 ? 2.656 17.592 2.459 1.00 84.00 93 ARG A CA 1
ATOM 748 C C . ARG A 1 93 ? 1.218 17.566 2.973 1.00 84.00 93 ARG A C 1
ATOM 750 O O . ARG A 1 93 ? 0.626 18.607 3.249 1.00 84.00 93 ARG A O 1
ATOM 757 N N . TYR A 1 94 ? 0.649 16.375 3.079 1.00 82.31 94 TYR A N 1
ATOM 758 C CA . TYR A 1 94 ? -0.723 16.177 3.520 1.00 82.31 94 TYR A CA 1
ATOM 759 C C . TYR A 1 94 ? -0.797 15.126 4.616 1.00 82.31 94 TYR A C 1
ATOM 761 O O . TYR A 1 94 ? -0.032 14.166 4.621 1.00 82.31 94 TYR A O 1
ATOM 769 N N . GLU A 1 95 ? -1.773 15.292 5.496 1.00 83.69 95 GLU A N 1
ATOM 770 C CA . GLU A 1 95 ? -2.105 14.356 6.557 1.00 83.69 95 GLU A CA 1
ATOM 771 C C . GLU A 1 95 ? -3.605 14.113 6.591 1.00 83.69 95 GLU A C 1
ATOM 773 O O . GLU A 1 95 ? -4.428 14.993 6.330 1.00 83.69 95 GLU A O 1
ATOM 778 N N . VAL A 1 96 ? -3.948 12.885 6.935 1.00 82.38 96 VAL A N 1
ATOM 779 C CA . VAL A 1 96 ? -5.307 12.439 7.143 1.00 82.38 96 VAL A CA 1
ATOM 780 C C . VAL A 1 96 ? -5.622 12.443 8.631 1.00 82.38 96 VAL A C 1
ATOM 782 O O . VAL A 1 96 ? -4.861 11.932 9.460 1.00 82.38 96 VAL A O 1
ATOM 785 N N . GLU A 1 97 ? -6.787 12.985 8.956 1.00 83.25 97 GLU A N 1
ATOM 786 C CA . GLU A 1 97 ? -7.330 13.042 10.301 1.00 83.25 97 GLU A CA 1
ATOM 787 C C . GLU A 1 97 ? -8.765 12.528 10.304 1.00 83.25 97 GLU A C 1
ATOM 789 O O . GLU A 1 97 ? -9.590 12.921 9.479 1.00 83.25 97 GLU A O 1
ATOM 794 N N . LEU A 1 98 ? -9.075 11.633 11.239 1.00 78.94 98 LEU A N 1
ATOM 795 C CA . LEU A 1 98 ? -10.450 11.223 11.467 1.00 78.94 98 LEU A CA 1
ATOM 796 C C . LEU A 1 98 ? -11.132 12.227 12.401 1.00 78.94 98 LEU A C 1
ATOM 798 O O . LEU A 1 98 ? -10.724 12.383 13.549 1.00 78.94 98 LEU A O 1
ATOM 802 N N . VAL A 1 99 ? -12.191 12.874 11.923 1.00 78.94 99 VAL A N 1
ATOM 803 C CA . VAL A 1 99 ? -12.968 13.848 12.694 1.00 78.94 99 VAL A CA 1
ATOM 804 C C . VAL A 1 99 ? -14.360 13.286 12.969 1.00 78.94 99 VAL A C 1
ATOM 806 O O . VAL A 1 99 ? -15.024 12.789 12.064 1.00 78.94 99 VAL A O 1
ATOM 809 N N . GLY A 1 100 ? -14.816 13.383 14.220 1.00 70.56 100 GLY A N 1
ATOM 810 C CA . GLY A 1 100 ? -16.135 12.910 14.655 1.00 70.56 100 GLY A CA 1
ATOM 811 C C . GLY A 1 100 ? -16.134 11.506 15.272 1.00 70.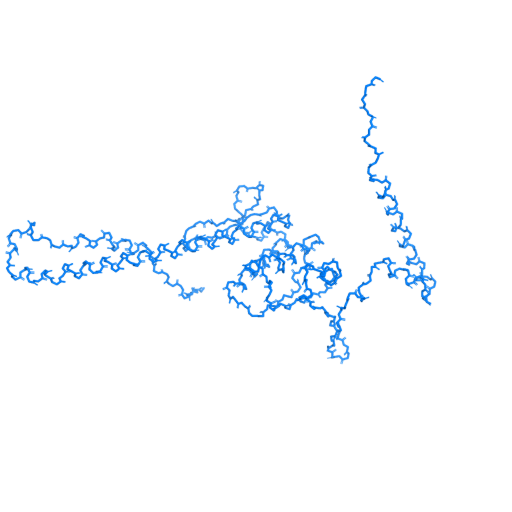56 100 GLY A C 1
ATOM 812 O O . GLY A 1 100 ? -15.115 10.822 15.331 1.00 70.56 100 GLY A O 1
ATOM 813 N N . GLU A 1 101 ? -17.299 11.072 15.763 1.00 63.09 101 GLU A N 1
ATOM 814 C CA . GLU A 1 101 ? -17.475 9.777 16.430 1.00 63.09 101 GLU A CA 1
ATOM 815 C C . GLU A 1 101 ? -18.597 8.941 15.797 1.00 63.09 101 GLU A C 1
ATOM 817 O O . GLU A 1 101 ? -19.680 9.432 15.469 1.00 63.09 101 GLU A O 1
ATOM 822 N N . GLY A 1 102 ? -18.374 7.627 15.706 1.00 65.50 102 GLY A N 1
ATOM 823 C CA . GLY A 1 102 ? -19.397 6.671 15.281 1.00 65.50 102 GLY A CA 1
ATOM 824 C C . GLY A 1 102 ? -19.813 6.851 13.820 1.00 65.50 102 GLY A C 1
ATOM 825 O O . GLY A 1 102 ? -18.990 6.708 12.926 1.00 65.50 102 GLY A O 1
ATOM 826 N N . GLU A 1 103 ? -21.099 7.117 13.577 1.00 58.59 103 GLU A N 1
ATOM 827 C CA . GLU A 1 103 ? -21.647 7.313 12.221 1.00 58.59 103 GLU A CA 1
ATOM 828 C C . GLU A 1 103 ? -21.288 8.675 11.609 1.00 58.59 103 GLU A C 1
ATOM 830 O O . GLU A 1 103 ? -21.448 8.855 10.407 1.00 58.59 103 GLU A O 1
ATOM 835 N N . GLN A 1 104 ? -20.799 9.620 12.417 1.00 65.62 104 GLN A N 1
ATOM 836 C CA . GLN A 1 104 ? -20.326 10.933 11.960 1.00 65.62 104 GLN A CA 1
ATOM 837 C C . GLN A 1 104 ? -18.805 10.974 11.775 1.00 65.62 104 GLN A C 1
ATOM 839 O O . GLN A 1 104 ? -18.236 12.053 11.652 1.00 65.62 104 GLN A O 1
ATOM 844 N N . ALA A 1 105 ? -18.140 9.816 11.816 1.00 68.25 105 ALA A N 1
ATOM 845 C CA . ALA A 1 105 ? -16.711 9.735 11.569 1.00 68.25 105 ALA A CA 1
ATOM 846 C C . ALA A 1 105 ? -16.429 10.032 10.091 1.00 68.25 105 ALA A C 1
ATOM 848 O O . ALA A 1 105 ? -16.790 9.257 9.204 1.00 68.25 105 ALA A O 1
ATOM 849 N N . GLU A 1 106 ? -15.761 11.150 9.843 1.00 70.75 106 GLU A N 1
ATOM 850 C CA . GLU A 1 106 ? -15.322 11.577 8.524 1.00 70.75 106 GLU A CA 1
ATOM 851 C C . GLU A 1 106 ? -13.801 11.553 8.458 1.00 70.75 106 GLU A C 1
ATOM 853 O O . GLU A 1 106 ? -13.106 12.041 9.350 1.00 70.75 106 GLU A O 1
ATOM 858 N N . LEU A 1 107 ? -13.278 10.991 7.373 1.00 75.88 107 LEU A N 1
ATOM 859 C CA . LEU A 1 107 ? -11.861 11.061 7.063 1.00 75.88 107 LEU A CA 1
ATOM 860 C C . LEU A 1 107 ? -11.594 12.401 6.371 1.00 75.88 107 LEU A C 1
ATOM 862 O O . LEU A 1 107 ? -12.020 12.604 5.232 1.00 75.88 107 LEU A O 1
ATOM 866 N N . LYS A 1 108 ? -10.921 13.323 7.057 1.00 80.75 108 LYS A N 1
ATOM 867 C CA . LYS A 1 108 ? -10.583 14.646 6.532 1.00 80.75 108 LYS A CA 1
ATOM 868 C C . LYS A 1 108 ? -9.117 14.716 6.151 1.00 80.75 108 LYS A C 1
ATOM 870 O O . LYS A 1 108 ? -8.257 14.122 6.794 1.00 80.75 108 LYS A O 1
ATOM 875 N N . LEU A 1 109 ? -8.849 15.464 5.088 1.00 80.50 109 LEU A N 1
ATOM 876 C CA . LEU A 1 109 ? -7.503 15.716 4.605 1.00 80.50 109 LEU A CA 1
ATOM 877 C C . LEU A 1 109 ? -7.077 17.132 4.981 1.00 80.50 109 LEU A C 1
ATOM 879 O O . LEU A 1 109 ? -7.849 18.074 4.805 1.00 80.50 109 LEU A O 1
ATOM 883 N N . ARG A 1 110 ? -5.851 17.288 5.468 1.00 80.56 110 ARG A N 1
ATOM 884 C CA . ARG A 1 110 ? -5.268 18.564 5.882 1.00 80.56 110 ARG A CA 1
ATOM 885 C C . ARG A 1 110 ? -3.887 18.720 5.254 1.00 80.56 110 ARG A C 1
ATOM 887 O O . ARG A 1 110 ? -3.125 17.758 5.193 1.00 80.56 110 ARG A O 1
ATOM 894 N N . HIS A 1 111 ? -3.564 19.911 4.760 1.00 81.31 111 HIS A N 1
ATOM 895 C CA . HIS A 1 111 ? -2.195 20.223 4.338 1.00 81.31 111 HIS A CA 1
ATOM 896 C C . HIS A 1 111 ? -1.343 20.510 5.581 1.00 81.31 111 HIS A C 1
ATOM 898 O O . HIS A 1 111 ? -1.816 21.197 6.477 1.00 81.31 111 HIS A O 1
ATOM 904 N N . ILE A 1 112 ? -0.100 20.028 5.654 1.00 76.94 112 ILE A N 1
ATOM 905 C CA . ILE A 1 112 ? 0.739 20.166 6.865 1.00 76.94 112 ILE A CA 1
ATOM 906 C C . ILE A 1 112 ? 0.936 21.643 7.244 1.00 76.94 112 ILE A C 1
ATOM 908 O O . ILE A 1 112 ? 0.850 21.984 8.420 1.00 76.94 112 ILE A O 1
ATOM 912 N N . ASP A 1 113 ? 1.110 22.507 6.238 1.00 75.19 113 ASP A N 1
ATOM 913 C CA . ASP A 1 113 ? 1.340 23.951 6.415 1.00 75.19 113 ASP A CA 1
ATOM 914 C C . ASP A 1 113 ? 0.057 24.762 6.733 1.00 75.19 113 ASP A C 1
ATOM 916 O O . ASP A 1 113 ? 0.133 25.977 6.901 1.00 75.19 113 ASP A O 1
ATOM 920 N N . HIS A 1 114 ? -1.122 24.127 6.804 1.00 70.75 114 HIS A N 1
ATOM 921 C CA . HIS A 1 114 ? -2.392 24.790 7.124 1.00 70.75 114 HIS A CA 1
ATOM 922 C C . HIS A 1 114 ? -3.146 24.062 8.248 1.00 70.75 114 HIS A C 1
ATOM 924 O O . HIS A 1 114 ? -3.198 22.832 8.306 1.00 70.75 114 HIS A O 1
ATOM 930 N N . GLU A 1 115 ? -3.762 24.823 9.151 1.00 61.41 115 GLU A N 1
ATOM 931 C CA . GLU A 1 115 ? -4.572 24.251 10.237 1.00 61.41 115 GLU A CA 1
ATOM 932 C C . GLU A 1 115 ? -5.968 23.810 9.765 1.00 61.41 115 GLU A C 1
ATOM 934 O O . GLU A 1 115 ? -6.573 22.929 10.369 1.00 61.41 115 GLU A O 1
ATOM 939 N N . GLU A 1 116 ? -6.468 24.366 8.657 1.00 64.56 116 GLU A N 1
ATOM 940 C CA . GLU A 1 116 ? -7.804 24.056 8.144 1.00 64.56 116 GLU A CA 1
ATOM 941 C C . GLU A 1 116 ? -7.849 22.752 7.329 1.00 64.56 116 GLU A C 1
ATOM 943 O O . GLU A 1 116 ? -6.996 22.479 6.477 1.00 64.56 116 GLU A O 1
ATOM 948 N N . HIS A 1 117 ? -8.898 21.950 7.553 1.00 64.81 117 HIS A N 1
ATOM 949 C CA . HIS A 1 117 ? -9.205 20.790 6.716 1.00 64.81 117 HIS A CA 1
ATOM 950 C C . HIS A 1 117 ? -9.653 21.232 5.322 1.00 64.81 117 HIS A C 1
ATOM 952 O O . HIS A 1 117 ? -10.478 22.134 5.164 1.00 64.81 117 HIS A O 1
ATOM 958 N N . LEU A 1 118 ? -9.174 20.531 4.297 1.00 62.97 118 LEU A N 1
ATOM 959 C CA . LEU A 1 118 ? -9.563 20.795 2.921 1.00 62.97 118 LEU A CA 1
ATOM 960 C C . LEU A 1 118 ? -11.045 20.466 2.706 1.00 62.97 118 LEU A C 1
ATOM 962 O O . LEU A 1 118 ? -11.460 19.306 2.728 1.00 62.97 118 LEU A O 1
ATOM 966 N N . SER A 1 119 ? -11.840 21.496 2.425 1.00 56.31 119 SER A N 1
ATOM 967 C CA . SER A 1 119 ? -13.221 21.348 1.968 1.00 56.31 119 SER A CA 1
ATOM 968 C C . SER A 1 119 ? -13.225 21.188 0.444 1.00 56.31 119 SER A C 1
ATOM 970 O O . SER A 1 119 ? -13.094 22.157 -0.293 1.00 56.31 119 SER A O 1
ATOM 972 N N . GLY A 1 120 ? -13.338 19.946 -0.038 1.00 53.97 120 GLY A N 1
ATOM 973 C CA . GLY A 1 120 ? -13.370 19.620 -1.470 1.00 53.97 120 GLY A CA 1
ATOM 974 C C . GLY A 1 120 ? -12.006 19.220 -2.048 1.00 53.97 120 GLY A C 1
ATOM 975 O O . GLY A 1 120 ? -11.232 20.054 -2.519 1.00 53.97 120 GLY A O 1
ATOM 976 N N . GLY A 1 121 ? -11.740 17.908 -2.101 1.00 52.22 121 GLY A N 1
ATOM 977 C CA . GLY A 1 121 ? -10.462 17.339 -2.568 1.00 52.22 121 GLY A CA 1
ATOM 978 C C . GLY A 1 121 ? -10.080 17.653 -4.024 1.00 52.22 121 GLY A C 1
ATOM 979 O O . GLY A 1 121 ? -8.919 17.510 -4.394 1.00 52.22 121 GLY A O 1
ATOM 980 N N . ASN A 1 122 ? -11.024 18.129 -4.844 1.00 54.12 122 ASN A N 1
ATOM 981 C CA . ASN A 1 122 ? -10.765 18.517 -6.235 1.00 54.12 122 ASN A CA 1
ATOM 982 C C . ASN A 1 122 ? -10.072 19.880 -6.389 1.00 54.12 122 ASN A C 1
ATOM 984 O O . ASN A 1 122 ? -9.555 20.152 -7.467 1.00 54.12 122 ASN A O 1
ATOM 988 N N . GLN A 1 123 ? -10.088 20.741 -5.367 1.00 57.91 123 GLN A N 1
ATOM 989 C CA . GLN A 1 123 ? -9.615 22.126 -5.504 1.00 57.91 123 GLN A CA 1
ATOM 990 C C . GLN A 1 123 ? -8.149 22.328 -5.091 1.00 57.91 123 GLN A C 1
ATOM 992 O O . GLN A 1 123 ? -7.579 23.361 -5.421 1.00 57.91 123 GLN A O 1
ATOM 997 N N . HIS A 1 124 ? -7.531 21.351 -4.418 1.00 66.31 124 HIS A N 1
ATOM 998 C CA . HIS A 1 124 ? -6.232 21.554 -3.755 1.00 66.31 124 HIS A CA 1
ATOM 999 C C . HIS A 1 124 ? -5.195 20.457 -4.038 1.00 66.31 124 HIS A C 1
ATOM 1001 O O . HIS A 1 124 ? -4.002 20.700 -3.884 1.00 66.31 124 HIS A O 1
ATOM 1007 N N . LEU A 1 125 ? -5.620 19.268 -4.480 1.00 73.81 125 LEU A N 1
ATOM 1008 C CA . LEU A 1 125 ? -4.709 18.169 -4.800 1.00 73.81 125 LEU A CA 1
ATOM 1009 C C . LEU A 1 125 ? -4.353 18.160 -6.286 1.00 73.81 125 LEU A C 1
ATOM 1011 O O . LEU A 1 125 ? -5.229 18.203 -7.155 1.00 73.81 125 LEU A O 1
ATOM 1015 N N . SER A 1 126 ? -3.065 18.011 -6.577 1.00 77.50 126 SER A N 1
ATOM 1016 C CA . SER A 1 126 ? -2.586 17.697 -7.919 1.00 77.50 126 SER A CA 1
ATOM 1017 C C . SER A 1 126 ? -3.103 16.333 -8.391 1.00 77.50 126 SER A C 1
ATOM 1019 O O . SER A 1 126 ? -3.523 15.479 -7.605 1.00 77.50 126 SER A O 1
ATOM 1021 N N . PHE A 1 127 ? -3.048 16.100 -9.704 1.00 81.12 127 PHE A N 1
ATOM 1022 C CA . PHE A 1 127 ? -3.468 14.828 -10.294 1.00 81.12 127 PHE A CA 1
ATOM 1023 C C . PHE A 1 127 ? -2.715 13.626 -9.698 1.00 81.12 127 PHE A C 1
ATOM 1025 O O . PHE A 1 127 ? -3.338 12.629 -9.338 1.00 81.12 127 PHE A O 1
ATOM 1032 N N . GLY A 1 128 ? -1.395 13.754 -9.521 1.00 80.25 128 GLY A N 1
ATOM 1033 C CA . GLY A 1 128 ? -0.572 12.721 -8.893 1.00 80.25 128 GLY A CA 1
ATOM 1034 C C . GLY A 1 128 ? -0.979 12.462 -7.442 1.00 80.25 128 GLY A C 1
ATOM 1035 O O . GLY A 1 128 ? -1.213 11.320 -7.071 1.00 80.25 128 GLY A O 1
ATOM 1036 N N . GLU A 1 129 ? -1.160 13.505 -6.630 1.00 80.50 129 GLU A N 1
ATOM 1037 C CA . GLU A 1 129 ? -1.586 13.351 -5.229 1.00 80.50 129 GLU A CA 1
ATOM 1038 C C . GLU A 1 129 ? -2.928 12.630 -5.110 1.00 80.50 129 GLU A C 1
ATOM 1040 O O . GLU A 1 129 ? -3.056 11.686 -4.332 1.00 80.50 129 GLU A O 1
ATOM 1045 N N . ARG A 1 130 ? -3.913 13.007 -5.934 1.00 83.62 130 ARG A N 1
ATOM 1046 C CA . ARG A 1 130 ? -5.212 12.321 -5.981 1.00 83.62 130 ARG A CA 1
ATOM 1047 C C . ARG A 1 130 ? -5.058 10.837 -6.298 1.00 83.62 130 ARG A C 1
ATOM 1049 O O . ARG A 1 130 ? -5.711 10.018 -5.656 1.00 83.62 130 ARG A O 1
ATOM 1056 N N . ASN A 1 131 ? -4.202 10.498 -7.260 1.00 87.06 131 ASN A N 1
ATOM 1057 C CA . ASN A 1 131 ? -3.963 9.110 -7.631 1.00 87.06 131 ASN A CA 1
ATOM 1058 C C . ASN A 1 131 ? -3.249 8.331 -6.511 1.00 87.06 131 ASN A C 1
ATOM 1060 O O . ASN A 1 131 ? -3.635 7.207 -6.205 1.00 87.06 131 ASN A O 1
ATOM 1064 N N . ALA A 1 132 ? -2.275 8.942 -5.825 1.00 83.88 132 ALA A N 1
ATOM 1065 C CA . ALA A 1 132 ? -1.615 8.315 -4.676 1.00 83.88 132 ALA A CA 1
ATOM 1066 C C . ALA A 1 132 ? -2.618 7.989 -3.567 1.00 83.88 132 ALA A C 1
ATOM 1068 O O . ALA A 1 132 ? -2.645 6.862 -3.077 1.00 83.88 132 ALA A O 1
ATOM 1069 N N . PHE A 1 133 ? -3.489 8.941 -3.222 1.00 83.75 133 PHE A N 1
ATOM 1070 C CA . PHE A 1 133 ? -4.564 8.705 -2.259 1.00 83.75 133 PHE A CA 1
ATOM 1071 C C . PHE A 1 133 ? -5.497 7.577 -2.693 1.00 83.75 133 PHE A C 1
ATOM 1073 O O . PHE A 1 133 ? -5.812 6.704 -1.885 1.00 83.75 133 PHE A O 1
ATOM 1080 N N . ALA A 1 134 ? -5.918 7.571 -3.958 1.00 86.81 134 ALA A N 1
ATOM 1081 C CA . ALA A 1 134 ? -6.798 6.537 -4.487 1.00 86.81 134 ALA A CA 1
ATOM 1082 C C . ALA A 1 134 ? -6.174 5.139 -4.360 1.00 86.81 134 ALA A C 1
ATOM 1084 O O . ALA A 1 134 ? -6.831 4.224 -3.873 1.00 86.81 134 ALA A O 1
ATOM 1085 N N . ILE A 1 135 ? -4.896 4.988 -4.714 1.00 89.75 135 ILE A N 1
ATOM 1086 C CA . ILE A 1 135 ? -4.169 3.713 -4.641 1.00 89.75 135 ILE A CA 1
ATOM 1087 C C . ILE A 1 135 ? -4.017 3.230 -3.198 1.00 89.75 135 ILE A C 1
ATOM 1089 O O . ILE A 1 135 ? -4.205 2.047 -2.927 1.00 89.75 135 ILE A O 1
ATOM 1093 N N . VAL A 1 136 ? -3.711 4.127 -2.258 1.00 86.44 136 VAL A N 1
ATOM 1094 C CA . VAL A 1 136 ? -3.577 3.785 -0.831 1.00 86.44 136 VAL A CA 1
ATOM 1095 C C . VAL A 1 136 ? -4.911 3.318 -0.252 1.00 86.44 136 VAL A C 1
ATOM 1097 O O . VAL A 1 136 ? -4.975 2.304 0.446 1.00 86.44 136 VAL A O 1
ATOM 1100 N N . LEU A 1 137 ? -5.992 4.045 -0.546 1.00 85.94 137 LEU A N 1
ATOM 1101 C CA . LEU A 1 137 ? -7.336 3.684 -0.095 1.00 85.94 137 LEU A CA 1
ATOM 1102 C C . LEU A 1 137 ? -7.785 2.361 -0.719 1.00 85.94 137 LEU A C 1
ATOM 1104 O O . LEU A 1 137 ? -8.296 1.496 -0.010 1.00 85.94 137 LEU A O 1
ATOM 1108 N N . PHE A 1 138 ? -7.520 2.177 -2.011 1.00 90.81 138 PHE A N 1
ATOM 1109 C CA . PHE A 1 138 ? -7.781 0.935 -2.728 1.00 90.81 138 PHE A CA 1
ATOM 1110 C C . PHE A 1 138 ? -7.015 -0.246 -2.120 1.00 90.81 138 PHE A C 1
ATOM 1112 O O . PHE A 1 138 ? -7.602 -1.289 -1.843 1.00 90.81 138 PHE A O 1
ATOM 1119 N N . MET A 1 139 ? -5.726 -0.075 -1.819 1.00 90.56 139 MET A N 1
ATOM 1120 C CA . MET A 1 139 ? -4.913 -1.085 -1.141 1.00 90.56 139 MET A CA 1
ATOM 1121 C C . MET A 1 139 ? -5.538 -1.491 0.200 1.00 90.56 139 MET A C 1
ATOM 1123 O O . MET A 1 139 ? -5.717 -2.682 0.464 1.00 90.56 139 MET A O 1
ATOM 1127 N N . HIS A 1 140 ? -5.911 -0.523 1.042 1.00 86.12 140 HIS A N 1
ATOM 1128 C CA . HIS A 1 140 ? -6.561 -0.815 2.322 1.00 86.12 140 HIS A CA 1
ATOM 1129 C C . HIS A 1 140 ? -7.925 -1.493 2.156 1.00 86.12 140 HIS A C 1
ATOM 1131 O O . HIS A 1 140 ? -8.259 -2.382 2.940 1.00 86.12 140 HIS A O 1
ATOM 1137 N N . GLU A 1 141 ? -8.690 -1.138 1.126 1.00 88.50 141 GLU A N 1
ATOM 1138 C CA . GLU A 1 141 ? -9.942 -1.809 0.791 1.00 88.50 141 GLU A CA 1
ATOM 1139 C C . GLU A 1 141 ? -9.716 -3.275 0.387 1.00 88.50 141 GLU A C 1
ATOM 1141 O O . GLU A 1 141 ? -10.423 -4.162 0.879 1.00 88.50 141 GLU A O 1
ATOM 1146 N N . CYS A 1 142 ? -8.704 -3.559 -0.440 1.00 91.50 142 CYS A N 1
ATOM 1147 C CA . CYS A 1 142 ? -8.319 -4.921 -0.813 1.00 91.50 142 CYS A CA 1
ATOM 1148 C C . CYS A 1 142 ? -7.930 -5.765 0.407 1.00 91.50 142 CYS A C 1
ATOM 1150 O O . CYS A 1 142 ? -8.333 -6.928 0.504 1.00 91.50 142 CYS A O 1
ATOM 1152 N N . LEU A 1 143 ? -7.191 -5.179 1.354 1.00 88.31 143 LEU A N 1
ATOM 1153 C CA . LEU A 1 143 ? -6.801 -5.838 2.602 1.00 88.31 143 LEU A CA 1
ATOM 1154 C C . LEU A 1 143 ? -8.006 -6.106 3.505 1.00 88.31 143 LEU A C 1
ATOM 1156 O O . LEU A 1 143 ? -8.179 -7.228 3.982 1.00 88.31 143 LEU A O 1
ATOM 1160 N N . ALA A 1 144 ? -8.873 -5.110 3.693 1.00 86.25 144 ALA A N 1
ATOM 1161 C CA . ALA A 1 144 ? -10.063 -5.227 4.530 1.00 86.25 144 ALA A CA 1
ATOM 1162 C C . ALA A 1 144 ? -11.045 -6.278 3.994 1.00 86.25 144 ALA A C 1
ATOM 1164 O O . ALA A 1 144 ? -11.596 -7.069 4.761 1.00 86.25 144 ALA A O 1
ATOM 1165 N N . LYS A 1 145 ? -11.239 -6.313 2.671 1.00 89.88 145 LYS A N 1
ATOM 1166 C CA . LYS A 1 145 ? -12.120 -7.278 2.003 1.00 89.88 145 LYS A CA 1
ATOM 1167 C C . LYS A 1 145 ? -11.458 -8.631 1.727 1.00 89.88 145 LYS A C 1
ATOM 1169 O O . LYS A 1 145 ? -12.153 -9.530 1.272 1.00 89.88 145 LYS A O 1
ATOM 1174 N N . LYS A 1 146 ? -10.158 -8.782 2.012 1.00 89.69 146 LYS A N 1
ATOM 1175 C CA . LYS A 1 146 ? -9.364 -9.998 1.767 1.00 89.69 146 LYS A CA 1
ATOM 1176 C C . LYS A 1 146 ? -9.475 -10.496 0.321 1.00 89.69 146 LYS A C 1
ATOM 1178 O O . LYS A 1 146 ? -9.802 -11.651 0.091 1.00 89.69 146 LYS A O 1
ATOM 1183 N N . GLN A 1 147 ? -9.211 -9.615 -0.639 1.00 91.81 147 GLN A N 1
ATOM 1184 C CA . GLN A 1 147 ? -9.266 -9.975 -2.058 1.00 91.81 147 GLN A CA 1
ATOM 1185 C C . GLN A 1 147 ? -8.189 -11.006 -2.427 1.00 91.81 147 GLN A C 1
ATOM 1187 O O . GLN A 1 147 ? -7.051 -10.913 -1.954 1.00 91.81 147 GLN A O 1
ATOM 1192 N N . ASP A 1 148 ? -8.561 -11.956 -3.289 1.00 87.69 148 ASP A N 1
ATOM 1193 C CA . ASP A 1 148 ? -7.672 -13.018 -3.779 1.00 87.69 148 ASP A CA 1
ATOM 1194 C C . ASP A 1 148 ? -6.895 -12.601 -5.036 1.00 87.69 148 ASP A C 1
ATOM 1196 O O . ASP A 1 148 ? -5.735 -12.974 -5.195 1.00 87.69 148 ASP A O 1
ATOM 1200 N N . LEU A 1 149 ? -7.517 -11.793 -5.905 1.00 94.69 149 LEU A N 1
ATOM 1201 C CA . LEU A 1 149 ? -6.923 -11.250 -7.127 1.00 94.69 149 LEU A CA 1
ATOM 1202 C C . LEU A 1 149 ? -7.103 -9.733 -7.166 1.00 94.69 149 LEU A C 1
ATOM 1204 O O . LEU A 1 149 ? -8.209 -9.222 -6.989 1.00 94.69 149 LEU A O 1
ATOM 1208 N N . ILE A 1 150 ? -6.015 -9.021 -7.437 1.00 95.62 150 ILE A N 1
ATOM 1209 C CA . ILE A 1 150 ? -5.993 -7.563 -7.542 1.00 95.62 150 ILE A CA 1
ATOM 1210 C C . ILE A 1 150 ? -5.425 -7.197 -8.908 1.00 95.62 150 ILE A C 1
ATOM 1212 O O . ILE A 1 150 ? -4.358 -7.678 -9.281 1.00 95.62 150 ILE A O 1
ATOM 1216 N N . ILE A 1 151 ? -6.132 -6.351 -9.654 1.00 95.50 151 ILE A N 1
ATOM 1217 C CA . ILE A 1 151 ? -5.687 -5.867 -10.963 1.00 95.50 151 ILE A CA 1
ATOM 1218 C C . ILE A 1 151 ? -5.445 -4.366 -10.846 1.00 95.50 151 ILE A C 1
ATOM 1220 O O . ILE A 1 151 ? -6.338 -3.624 -10.439 1.00 95.50 151 ILE A O 1
ATOM 1224 N N . LEU A 1 152 ? -4.233 -3.937 -11.180 1.00 94.12 152 LEU A N 1
ATOM 1225 C CA . LEU A 1 152 ? -3.822 -2.540 -11.205 1.00 94.12 152 LEU A CA 1
ATOM 1226 C C . LEU A 1 152 ? -3.563 -2.141 -12.658 1.00 94.12 152 LEU A C 1
ATOM 1228 O O . LEU A 1 152 ? -2.593 -2.609 -13.252 1.00 94.12 152 LEU A O 1
ATOM 1232 N N . ASP A 1 153 ? -4.428 -1.296 -13.214 1.00 92.25 153 ASP A N 1
ATOM 1233 C CA . ASP A 1 153 ? -4.271 -0.757 -14.567 1.00 92.25 153 ASP A CA 1
ATOM 1234 C C . ASP A 1 153 ? -3.565 0.599 -14.511 1.00 92.25 153 ASP A C 1
ATOM 1236 O O . ASP A 1 153 ? -4.096 1.581 -13.995 1.00 92.25 153 ASP A O 1
ATOM 1240 N N . ASP A 1 154 ? -2.321 0.598 -14.968 1.00 89.19 154 ASP A N 1
ATOM 1241 C CA . ASP A 1 154 ? -1.376 1.706 -14.997 1.00 89.19 154 ASP A CA 1
ATOM 1242 C C . ASP A 1 154 ? -1.313 2.545 -13.706 1.00 89.19 154 ASP A C 1
ATOM 1244 O O . ASP A 1 154 ? -1.453 3.774 -13.729 1.00 89.19 154 ASP A O 1
ATOM 1248 N N . PRO A 1 155 ? -1.074 1.904 -12.542 1.00 88.06 155 PRO A N 1
ATOM 1249 C CA . PRO A 1 155 ? -1.242 2.555 -11.248 1.00 88.06 155 PRO A CA 1
ATOM 1250 C C . PRO A 1 155 ? -0.294 3.737 -11.047 1.00 88.06 155 PRO A C 1
ATOM 1252 O O . PRO A 1 155 ? -0.585 4.615 -10.246 1.00 88.06 155 PRO A O 1
ATOM 1255 N N . ILE A 1 156 ? 0.847 3.786 -11.737 1.00 85.62 156 ILE A N 1
ATOM 1256 C CA . ILE A 1 156 ? 1.930 4.704 -11.377 1.00 85.62 156 ILE A CA 1
ATOM 1257 C C . ILE A 1 156 ? 2.299 5.759 -12.425 1.00 85.62 156 ILE A C 1
ATOM 1259 O O . ILE A 1 156 ? 3.202 6.565 -12.184 1.00 85.62 156 ILE A O 1
ATOM 1263 N N . TYR A 1 157 ? 1.624 5.785 -13.574 1.00 81.81 157 TYR A N 1
ATOM 1264 C CA . TYR A 1 157 ? 1.996 6.667 -14.684 1.00 81.81 157 TYR A CA 1
ATOM 1265 C C . TYR A 1 157 ? 1.993 8.158 -14.317 1.00 81.81 157 TYR A C 1
ATOM 1267 O O . TYR A 1 157 ? 2.800 8.939 -14.816 1.00 81.81 157 TYR A O 1
ATOM 1275 N N . SER A 1 158 ? 1.122 8.559 -13.390 1.00 80.31 158 SER A N 1
ATOM 1276 C CA . SER A 1 158 ? 0.968 9.951 -12.962 1.00 80.31 158 SER A CA 1
ATOM 1277 C C . SER A 1 158 ? 2.090 10.484 -12.062 1.00 80.31 158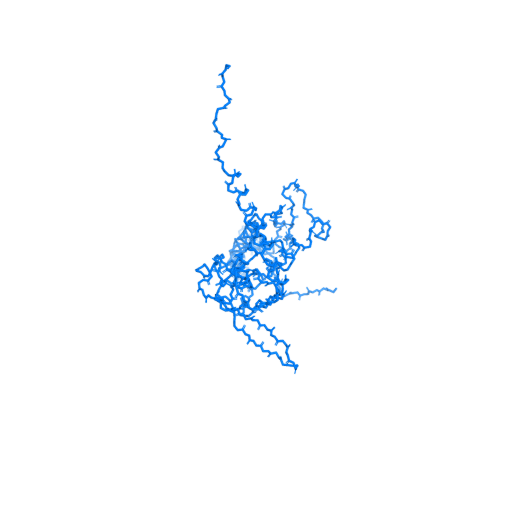 SER A C 1
ATOM 1279 O O . SER A 1 158 ? 2.016 11.639 -11.636 1.00 80.31 158 SER A O 1
ATOM 1281 N N . PHE A 1 159 ? 3.063 9.656 -11.675 1.00 84.25 159 PHE A N 1
ATOM 1282 C CA . PHE A 1 159 ? 4.054 10.002 -10.655 1.00 84.25 159 PHE A CA 1
ATOM 1283 C C . PHE A 1 159 ? 5.413 10.380 -11.240 1.00 84.25 159 PHE A C 1
ATOM 1285 O O . PHE A 1 159 ? 5.823 9.903 -12.295 1.00 84.25 159 PHE A O 1
ATOM 1292 N N . ASP A 1 160 ? 6.147 11.219 -10.508 1.00 82.19 160 ASP A N 1
ATOM 1293 C CA . ASP A 1 160 ? 7.570 11.424 -10.767 1.00 82.19 160 ASP A CA 1
ATOM 1294 C C . ASP A 1 160 ? 8.385 10.180 -10.371 1.00 82.19 160 ASP A C 1
ATOM 1296 O O . ASP A 1 160 ? 7.922 9.315 -9.625 1.00 82.19 160 ASP A O 1
ATOM 1300 N N . LYS A 1 161 ? 9.619 10.087 -10.874 1.00 77.00 161 LYS A N 1
ATOM 1301 C CA . LYS A 1 161 ? 10.479 8.910 -10.687 1.00 77.00 161 LYS A CA 1
ATOM 1302 C C . LYS A 1 161 ? 10.657 8.506 -9.217 1.00 77.00 161 LYS A C 1
ATOM 1304 O O . LYS A 1 161 ? 10.638 7.321 -8.898 1.00 77.00 161 LYS A O 1
ATOM 1309 N N . ASN A 1 162 ? 10.795 9.480 -8.316 1.00 76.25 162 ASN A N 1
ATOM 1310 C CA . ASN A 1 162 ? 10.981 9.211 -6.888 1.00 76.25 162 ASN A CA 1
ATOM 1311 C C . ASN A 1 162 ? 9.689 8.677 -6.247 1.00 76.25 162 ASN A C 1
ATOM 1313 O O . ASN A 1 162 ? 9.728 7.728 -5.462 1.00 76.25 162 ASN A O 1
ATOM 1317 N N . LYS A 1 163 ? 8.533 9.240 -6.614 1.00 82.44 163 LYS A N 1
ATOM 1318 C CA . LYS A 1 163 ? 7.219 8.805 -6.128 1.00 82.44 163 LYS A CA 1
ATOM 1319 C C . LYS A 1 163 ? 6.815 7.440 -6.674 1.00 82.44 163 LYS A C 1
ATOM 1321 O O . LYS A 1 163 ? 6.214 6.676 -5.927 1.00 82.44 163 LYS A O 1
ATOM 1326 N N . LYS A 1 164 ? 7.170 7.090 -7.918 1.00 86.44 164 LYS A N 1
ATOM 1327 C CA . LYS A 1 164 ? 6.913 5.748 -8.482 1.00 86.44 164 LYS A CA 1
ATOM 1328 C C . LYS A 1 164 ? 7.505 4.655 -7.600 1.00 86.44 164 LYS A C 1
ATOM 1330 O O . LYS A 1 164 ? 6.794 3.727 -7.216 1.00 86.44 164 LYS A O 1
ATOM 1335 N N . TYR A 1 165 ? 8.771 4.813 -7.211 1.00 82.88 165 TYR A N 1
ATOM 1336 C CA . TYR A 1 165 ? 9.423 3.882 -6.296 1.00 82.88 165 TYR A CA 1
ATOM 1337 C C . TYR A 1 165 ? 8.717 3.830 -4.934 1.00 82.88 165 TYR A C 1
ATOM 1339 O O . TYR A 1 165 ? 8.435 2.742 -4.437 1.00 82.88 165 TYR A O 1
ATOM 1347 N N . ALA A 1 166 ? 8.374 4.985 -4.354 1.00 83.88 166 ALA A N 1
ATOM 1348 C CA . ALA A 1 166 ? 7.685 5.040 -3.064 1.00 83.88 166 ALA A CA 1
ATOM 1349 C C . ALA A 1 166 ? 6.319 4.326 -3.085 1.00 83.88 166 ALA A C 1
ATOM 1351 O O . ALA A 1 166 ? 5.966 3.643 -2.125 1.00 83.88 166 ALA A O 1
ATOM 1352 N N . ILE A 1 167 ? 5.569 4.438 -4.187 1.00 87.06 167 ILE A N 1
ATOM 1353 C CA . ILE A 1 167 ? 4.293 3.735 -4.378 1.00 87.06 167 ILE A CA 1
ATOM 1354 C C . ILE A 1 167 ? 4.514 2.222 -4.487 1.00 87.06 167 ILE A C 1
ATOM 1356 O O . ILE A 1 167 ? 3.812 1.461 -3.824 1.00 87.06 167 ILE A O 1
ATOM 1360 N N . LEU A 1 168 ? 5.491 1.769 -5.279 1.00 87.19 168 LEU A N 1
ATOM 1361 C CA . LEU A 1 168 ? 5.794 0.339 -5.424 1.00 87.19 168 LEU A CA 1
ATOM 1362 C C . LEU A 1 168 ? 6.300 -0.283 -4.115 1.00 87.19 168 LEU A C 1
ATOM 1364 O O . LEU A 1 168 ? 5.913 -1.398 -3.766 1.00 87.19 168 LEU A O 1
ATOM 1368 N N . GLU A 1 169 ? 7.139 0.439 -3.374 1.00 84.69 169 GLU A N 1
ATOM 1369 C CA . GLU A 1 169 ? 7.601 0.041 -2.045 1.00 84.69 169 GLU A CA 1
ATOM 1370 C C . GLU A 1 169 ? 6.420 -0.102 -1.082 1.00 84.69 169 GLU A C 1
ATOM 1372 O O . GLU A 1 169 ? 6.248 -1.161 -0.474 1.00 84.69 169 GLU A O 1
ATOM 1377 N N . MET A 1 170 ? 5.541 0.899 -1.027 1.00 85.06 170 MET A N 1
ATOM 1378 C CA . MET A 1 170 ? 4.346 0.841 -0.193 1.00 85.06 170 MET A CA 1
ATOM 1379 C C . MET A 1 170 ? 3.463 -0.357 -0.554 1.00 85.06 170 MET A C 1
ATOM 1381 O O . MET A 1 170 ? 3.034 -1.083 0.339 1.00 85.06 170 MET A O 1
ATOM 1385 N N . LEU A 1 171 ? 3.187 -0.562 -1.844 1.00 88.44 171 LEU A N 1
ATOM 1386 C CA . LEU A 1 171 ? 2.2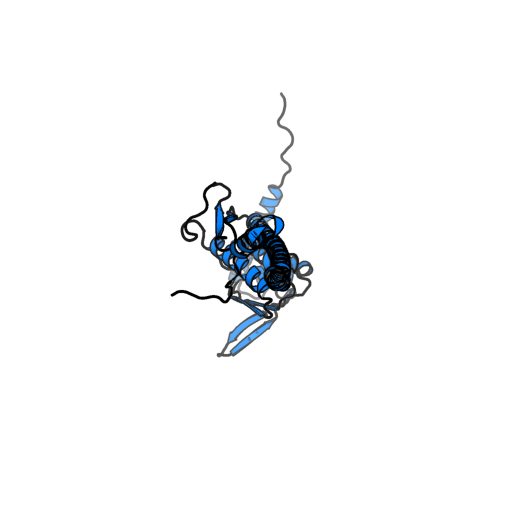56 -1.590 -2.302 1.00 88.44 171 LEU A CA 1
ATOM 1387 C C . LEU A 1 171 ? 2.765 -3.008 -2.059 1.00 88.44 171 LEU A C 1
ATOM 1389 O O . LEU A 1 171 ? 1.948 -3.891 -1.814 1.00 88.44 171 LEU A O 1
ATOM 1393 N N . PHE A 1 172 ? 4.077 -3.244 -2.110 1.00 87.00 172 PHE A N 1
ATOM 1394 C CA . PHE A 1 172 ? 4.603 -4.611 -2.192 1.00 87.00 172 PHE A CA 1
ATOM 1395 C C . PHE A 1 172 ? 5.689 -4.961 -1.170 1.00 87.00 172 PHE A C 1
ATOM 1397 O O . PHE A 1 172 ? 6.074 -6.129 -1.088 1.00 87.00 172 PHE A O 1
ATOM 1404 N N . ARG A 1 173 ? 6.202 -4.004 -0.384 1.00 83.94 173 ARG A N 1
ATOM 1405 C CA . ARG A 1 173 ? 7.386 -4.239 0.466 1.00 83.94 173 ARG A CA 1
ATOM 1406 C C . ARG A 1 173 ? 7.210 -4.014 1.954 1.00 83.94 173 ARG A C 1
ATOM 1408 O O . ARG A 1 173 ? 7.971 -4.617 2.714 1.00 83.94 173 ARG A O 1
ATOM 1415 N N . ARG A 1 174 ? 6.230 -3.211 2.365 1.00 81.38 174 ARG A N 1
ATOM 1416 C CA . ARG A 1 174 ? 5.907 -3.018 3.786 1.00 81.38 174 ARG A CA 1
ATOM 1417 C C . ARG A 1 174 ? 5.464 -4.330 4.448 1.00 81.38 174 ARG A C 1
ATOM 1419 O O . ARG A 1 174 ? 5.402 -5.384 3.809 1.00 81.38 174 ARG A O 1
ATOM 1426 N N . ASP A 1 175 ? 5.159 -4.275 5.738 1.00 80.44 175 ASP A N 1
ATOM 1427 C CA . ASP A 1 175 ? 4.629 -5.429 6.463 1.00 80.44 175 ASP A CA 1
ATOM 1428 C C . ASP A 1 175 ? 3.380 -5.977 5.764 1.00 80.44 175 ASP A C 1
ATOM 1430 O O . ASP A 1 175 ? 2.524 -5.204 5.329 1.00 80.44 175 ASP A O 1
ATOM 1434 N N . ALA A 1 176 ? 3.260 -7.304 5.671 1.00 78.38 176 ALA A N 1
ATOM 1435 C CA . ALA A 1 176 ? 2.211 -7.967 4.887 1.00 78.38 176 ALA A CA 1
ATOM 1436 C C . ALA A 1 176 ? 0.777 -7.610 5.329 1.00 78.38 176 ALA A C 1
ATOM 1438 O O . ALA A 1 176 ? -0.149 -7.672 4.529 1.00 78.38 176 ALA A O 1
ATOM 1439 N N . ASP A 1 177 ? 0.597 -7.178 6.580 1.00 79.69 177 ASP A N 1
ATOM 1440 C CA . ASP A 1 177 ? -0.691 -6.706 7.106 1.00 79.69 177 ASP A CA 1
ATOM 1441 C C . ASP A 1 177 ? -1.057 -5.283 6.638 1.00 79.69 177 ASP A C 1
ATOM 1443 O O . ASP A 1 177 ? -2.151 -4.784 6.914 1.00 79.69 177 ASP A O 1
ATOM 1447 N N . SER A 1 178 ? -0.132 -4.602 5.961 1.00 79.62 178 SER A N 1
ATOM 1448 C CA . SER A 1 178 ? -0.233 -3.197 5.559 1.00 79.62 178 SER A CA 1
ATOM 1449 C C . SER A 1 178 ? -0.054 -2.960 4.059 1.00 79.62 178 SER A C 1
ATOM 1451 O O . SER A 1 178 ? -0.215 -1.825 3.620 1.00 79.62 178 SER A O 1
ATOM 1453 N N . CYS A 1 179 ? 0.241 -4.003 3.278 1.00 86.44 179 CYS A N 1
ATOM 1454 C CA . CYS A 1 179 ? 0.479 -3.923 1.838 1.00 86.44 179 CYS A CA 1
ATOM 1455 C C . CYS A 1 179 ? 0.004 -5.189 1.108 1.00 86.44 179 CYS A C 1
ATOM 1457 O O . CYS A 1 179 ? -0.420 -6.159 1.726 1.00 86.44 179 CYS A O 1
ATOM 1459 N N . LEU A 1 180 ? 0.102 -5.212 -0.219 1.00 89.75 180 LEU A N 1
ATOM 1460 C CA . LEU A 1 180 ? -0.342 -6.323 -1.068 1.00 89.75 180 LEU A CA 1
ATOM 1461 C C . LEU A 1 180 ? 0.676 -7.474 -1.159 1.00 89.75 180 LEU A C 1
ATOM 1463 O O . LEU A 1 180 ? 0.588 -8.323 -2.047 1.00 89.75 180 LEU A O 1
ATOM 1467 N N . LYS A 1 181 ? 1.653 -7.528 -0.251 1.00 86.56 181 LYS A N 1
ATOM 1468 C CA . LYS A 1 181 ? 2.626 -8.620 -0.197 1.00 86.56 181 LYS A CA 1
ATOM 1469 C C . LYS A 1 181 ? 1.915 -9.952 0.059 1.00 86.56 181 LYS A C 1
ATOM 1471 O O . LYS A 1 181 ? 1.002 -10.036 0.875 1.00 86.56 181 LYS A O 1
ATOM 1476 N N . TYR A 1 182 ? 2.344 -10.997 -0.650 1.00 85.19 182 TYR A N 1
ATOM 1477 C CA . TYR A 1 182 ? 1.710 -12.326 -0.659 1.00 85.19 182 TYR A CA 1
ATOM 1478 C C . TYR A 1 182 ? 0.268 -12.368 -1.200 1.00 85.19 182 TYR A C 1
ATOM 1480 O O . TYR A 1 182 ? -0.424 -13.370 -1.017 1.00 85.19 182 TYR A O 1
ATOM 1488 N N . LYS A 1 183 ? -0.195 -11.312 -1.878 1.00 89.06 183 LYS A N 1
ATOM 1489 C CA . LYS A 1 183 ? -1.426 -11.331 -2.679 1.00 89.06 183 LYS A CA 1
ATOM 1490 C C . LYS A 1 183 ? -1.100 -11.565 -4.147 1.00 89.06 183 LYS A C 1
ATOM 1492 O O . LYS A 1 183 ? -0.021 -11.203 -4.612 1.00 89.06 183 LYS A O 1
ATOM 1497 N N . THR A 1 184 ? -2.051 -12.133 -4.884 1.00 92.44 184 THR A N 1
ATOM 1498 C CA . THR A 1 184 ? -1.933 -12.239 -6.338 1.00 92.44 184 THR A CA 1
ATOM 1499 C C . THR A 1 184 ? -2.321 -10.903 -6.955 1.00 92.44 184 THR A C 1
ATOM 1501 O O . THR A 1 184 ? -3.491 -10.514 -6.943 1.00 92.44 184 THR A O 1
ATOM 1504 N N . VAL A 1 185 ? -1.324 -10.184 -7.471 1.00 93.62 185 VAL A N 1
ATOM 1505 C CA . VAL A 1 185 ? -1.506 -8.867 -8.085 1.00 93.62 185 VAL A CA 1
ATOM 1506 C C . VAL A 1 185 ? -1.037 -8.901 -9.534 1.00 93.62 185 VAL A C 1
ATOM 1508 O O . VAL A 1 185 ? 0.115 -9.227 -9.807 1.00 93.62 185 VAL A O 1
ATOM 1511 N N . LEU A 1 186 ? -1.927 -8.541 -10.456 1.00 94.06 186 LEU A N 1
ATOM 1512 C CA . LEU A 1 186 ? -1.605 -8.276 -11.853 1.00 94.06 186 LEU A CA 1
ATOM 1513 C C . LEU A 1 186 ? -1.474 -6.764 -12.034 1.00 94.06 186 LEU A C 1
ATOM 1515 O O . LEU A 1 186 ? -2.461 -6.040 -11.923 1.00 94.06 186 LEU A O 1
ATOM 1519 N N . MET A 1 187 ? -0.264 -6.293 -12.316 1.00 92.75 187 MET A N 1
ATOM 1520 C CA . MET A 1 187 ? -0.011 -4.890 -12.630 1.00 92.75 187 MET A CA 1
ATOM 1521 C C . MET A 1 187 ? 0.238 -4.744 -14.128 1.00 92.75 187 MET A C 1
ATOM 1523 O O . MET A 1 187 ? 1.200 -5.297 -14.655 1.00 92.75 187 MET A O 1
ATOM 1527 N N . LEU A 1 188 ? -0.628 -3.994 -14.800 1.00 92.69 188 LEU A N 1
ATOM 1528 C CA . LEU A 1 188 ? -0.473 -3.613 -16.196 1.00 92.69 188 LEU A CA 1
ATOM 1529 C C . LEU A 1 188 ? 0.090 -2.200 -16.227 1.00 92.69 188 LEU A C 1
ATOM 1531 O O . LEU A 1 188 ? -0.422 -1.313 -15.556 1.00 92.69 188 LEU A O 1
ATOM 1535 N N . THR A 1 189 ? 1.166 -1.980 -16.968 1.00 90.44 189 THR A N 1
ATOM 1536 C CA . THR A 1 189 ? 1.716 -0.639 -17.151 1.00 90.44 189 THR A CA 1
ATOM 1537 C C . THR A 1 189 ? 2.460 -0.568 -18.470 1.00 90.44 189 THR A C 1
ATOM 1539 O O . THR A 1 189 ? 2.952 -1.576 -18.983 1.00 90.44 189 THR A O 1
ATOM 1542 N N . HIS A 1 190 ? 2.532 0.634 -19.024 1.00 88.44 190 HIS A N 1
ATOM 1543 C CA . HIS A 1 190 ? 3.378 0.931 -20.171 1.00 88.44 190 HIS A CA 1
ATOM 1544 C C . HIS A 1 190 ? 4.752 1.482 -19.749 1.00 88.44 190 HIS A C 1
ATOM 1546 O O . HIS A 1 190 ? 5.599 1.750 -20.602 1.00 88.44 190 HIS A O 1
ATOM 1552 N N . ASP A 1 191 ? 4.973 1.666 -18.446 1.00 87.25 191 ASP A N 1
ATOM 1553 C CA . ASP A 1 191 ? 6.220 2.160 -17.886 1.00 87.25 191 ASP A CA 1
ATOM 1554 C C . ASP A 1 191 ? 7.219 1.020 -17.642 1.00 87.25 191 ASP A C 1
ATOM 1556 O O . ASP A 1 191 ? 6.891 -0.025 -17.082 1.00 87.25 191 ASP A O 1
ATOM 1560 N N . VAL A 1 192 ? 8.472 1.239 -18.039 1.00 84.94 192 VAL A N 1
ATOM 1561 C CA . VAL A 1 192 ? 9.569 0.282 -17.851 1.00 84.94 192 VAL A CA 1
ATOM 1562 C C . VAL A 1 192 ? 10.299 0.473 -16.522 1.00 84.94 192 VAL A C 1
ATOM 1564 O O . VAL A 1 192 ? 10.973 -0.452 -16.073 1.00 84.94 192 VAL A O 1
ATOM 1567 N N . GLU A 1 193 ? 10.187 1.640 -15.876 1.00 84.56 193 GLU A N 1
ATOM 1568 C CA . GLU A 1 193 ? 10.879 1.931 -14.611 1.00 84.56 193 GLU A CA 1
ATOM 1569 C C . GLU A 1 193 ? 10.561 0.909 -13.500 1.00 84.56 193 GLU A C 1
ATOM 1571 O O . GLU A 1 193 ? 11.508 0.404 -12.893 1.00 84.56 193 GLU A O 1
ATOM 1576 N N . PRO A 1 194 ? 9.297 0.493 -13.278 1.00 83.38 194 PRO A N 1
ATOM 1577 C CA . PRO A 1 194 ? 8.957 -0.524 -12.276 1.00 83.38 194 PRO A CA 1
ATOM 1578 C C . PRO A 1 194 ? 9.623 -1.855 -12.544 1.00 83.38 194 PRO A C 1
ATOM 1580 O O . PRO A 1 194 ? 10.102 -2.496 -11.619 1.00 83.38 194 PRO A O 1
ATOM 1583 N N . ILE A 1 195 ? 9.656 -2.250 -13.817 1.00 86.06 195 ILE A N 1
ATOM 1584 C CA . ILE A 1 195 ? 10.230 -3.517 -14.262 1.00 86.06 195 ILE A CA 1
ATOM 1585 C C . ILE A 1 195 ? 11.737 -3.499 -13.998 1.00 86.06 195 ILE A C 1
ATOM 1587 O O . ILE A 1 195 ? 12.291 -4.460 -13.474 1.00 86.06 195 ILE A O 1
ATOM 1591 N N . ILE A 1 196 ? 12.410 -2.383 -14.296 1.00 85.12 196 ILE A N 1
ATOM 1592 C CA . ILE A 1 196 ? 13.836 -2.207 -13.993 1.00 85.12 196 ILE A CA 1
ATOM 1593 C C . ILE A 1 196 ? 14.085 -2.316 -12.484 1.00 85.12 196 ILE A C 1
ATOM 1595 O O . ILE A 1 196 ? 15.023 -3.002 -12.064 1.00 85.12 196 ILE A O 1
ATOM 1599 N N . ASP A 1 197 ? 13.247 -1.674 -11.672 1.00 81.69 197 ASP A N 1
ATOM 1600 C CA . ASP A 1 197 ? 13.395 -1.671 -10.221 1.00 81.69 197 ASP A CA 1
ATOM 1601 C C . ASP A 1 197 ? 13.146 -3.053 -9.605 1.00 81.69 197 ASP A C 1
ATOM 1603 O O . ASP A 1 197 ? 13.946 -3.494 -8.776 1.00 81.69 197 ASP A O 1
ATOM 1607 N N . THR A 1 198 ? 12.103 -3.772 -10.029 1.00 80.94 198 THR A N 1
ATOM 1608 C CA . THR A 1 198 ? 11.738 -5.085 -9.475 1.00 80.94 198 THR A CA 1
ATOM 1609 C C . THR A 1 198 ? 12.611 -6.222 -10.003 1.00 80.94 198 THR A C 1
ATOM 1611 O O . THR A 1 198 ? 13.012 -7.079 -9.219 1.00 80.94 198 THR A O 1
ATOM 1614 N N . VAL A 1 199 ? 12.945 -6.229 -11.300 1.00 82.56 199 VAL A N 1
ATOM 1615 C CA . VAL A 1 199 ? 13.646 -7.347 -11.962 1.00 82.56 199 VAL A CA 1
ATOM 1616 C C . VAL A 1 199 ? 15.169 -7.206 -11.892 1.00 82.56 199 VAL A C 1
ATOM 1618 O O . VAL A 1 199 ? 15.867 -8.214 -11.789 1.00 82.56 199 VAL A O 1
ATOM 1621 N N . ARG A 1 200 ? 15.723 -5.982 -11.932 1.00 79.94 200 ARG A N 1
ATOM 1622 C CA . ARG A 1 200 ? 17.186 -5.771 -11.985 1.00 79.94 200 ARG A CA 1
ATOM 1623 C C . ARG A 1 200 ? 17.760 -5.103 -10.741 1.00 79.94 200 ARG A C 1
ATOM 1625 O O . ARG A 1 200 ? 18.714 -5.629 -10.167 1.00 79.94 200 ARG A O 1
ATOM 1632 N N . SER A 1 201 ? 17.243 -3.941 -10.346 1.00 76.31 201 SER A N 1
ATOM 1633 C CA . SER A 1 201 ? 17.878 -3.106 -9.313 1.00 76.31 201 SER A CA 1
ATOM 1634 C C . SER A 1 201 ? 17.671 -3.653 -7.900 1.00 76.31 201 SER A C 1
ATOM 1636 O O . SER A 1 201 ? 18.598 -3.645 -7.090 1.00 76.31 201 SER A O 1
ATOM 1638 N N . LEU A 1 202 ? 16.465 -4.134 -7.596 1.00 75.31 202 LEU A N 1
ATOM 1639 C CA . LEU A 1 202 ? 16.037 -4.517 -6.248 1.00 75.31 202 LEU A CA 1
ATOM 1640 C C . LEU A 1 202 ? 15.502 -5.952 -6.196 1.00 75.31 202 LEU A C 1
ATOM 1642 O O . LEU A 1 202 ? 14.774 -6.300 -5.271 1.00 75.31 202 LEU A O 1
ATOM 1646 N N . GLU A 1 203 ? 15.924 -6.799 -7.135 1.00 73.62 203 GLU A N 1
ATOM 1647 C CA . GLU A 1 203 ? 15.560 -8.220 -7.258 1.00 73.62 203 GLU A CA 1
ATOM 1648 C C . GLU A 1 203 ? 15.572 -8.954 -5.903 1.00 73.62 203 GLU A C 1
ATOM 1650 O O . GLU A 1 203 ? 14.590 -9.572 -5.495 1.00 73.62 203 GLU A O 1
ATOM 1655 N N . LYS A 1 204 ? 16.653 -8.790 -5.126 1.00 74.31 204 LYS A N 1
ATOM 1656 C CA . LYS A 1 204 ? 16.799 -9.400 -3.790 1.00 74.31 204 LYS A CA 1
ATOM 1657 C C . LYS A 1 204 ? 15.763 -8.912 -2.775 1.00 74.31 204 LYS A C 1
ATOM 1659 O O . LYS A 1 204 ? 15.426 -9.638 -1.849 1.00 74.31 204 LYS A O 1
ATOM 1664 N N . GLN A 1 205 ? 15.296 -7.676 -2.917 1.00 72.19 205 GLN A N 1
ATOM 1665 C CA . GLN A 1 205 ? 14.339 -7.050 -2.005 1.00 72.19 205 GLN A CA 1
ATOM 1666 C C . GLN A 1 205 ? 12.890 -7.420 -2.362 1.00 72.19 205 GLN A C 1
ATOM 1668 O O . GLN A 1 205 ? 12.051 -7.477 -1.468 1.00 72.19 205 GLN A O 1
ATOM 1673 N N . PHE A 1 206 ? 12.620 -7.739 -3.632 1.00 71.38 206 PHE A N 1
ATOM 1674 C CA . PHE A 1 206 ? 11.361 -8.338 -4.098 1.00 71.38 206 PHE A CA 1
ATOM 1675 C C . PHE A 1 206 ? 11.378 -9.880 -4.070 1.00 71.38 206 PHE A C 1
ATOM 1677 O O . PHE A 1 206 ? 10.369 -10.519 -4.357 1.00 71.38 206 PHE A O 1
ATOM 1684 N N . ASN A 1 207 ? 12.509 -10.478 -3.671 1.00 64.00 207 ASN A N 1
ATOM 1685 C CA . ASN A 1 207 ? 12.706 -11.899 -3.370 1.00 64.00 207 ASN A CA 1
ATOM 1686 C C . ASN A 1 207 ? 12.181 -12.863 -4.456 1.00 64.00 207 ASN A C 1
ATOM 1688 O O . ASN A 1 207 ? 11.626 -13.912 -4.133 1.00 64.00 207 ASN A O 1
ATOM 1692 N N . ASN A 1 208 ? 12.304 -12.487 -5.736 1.00 61.06 208 ASN A N 1
ATOM 1693 C CA . ASN A 1 208 ? 11.777 -13.229 -6.895 1.00 61.06 208 ASN A CA 1
ATOM 1694 C C . ASN A 1 208 ? 10.272 -13.554 -6.822 1.00 61.06 208 ASN A C 1
ATOM 1696 O O . ASN A 1 208 ? 9.798 -14.491 -7.457 1.00 61.06 208 ASN A O 1
ATOM 1700 N N . GLN A 1 209 ? 9.503 -12.771 -6.061 1.00 73.19 209 GLN A N 1
ATOM 1701 C CA . GLN A 1 209 ? 8.045 -12.905 -5.964 1.00 73.19 209 GLN A CA 1
ATOM 1702 C C . GLN A 1 209 ? 7.312 -12.204 -7.112 1.00 73.19 209 GLN A C 1
ATOM 1704 O O . GLN A 1 209 ? 6.086 -12.212 -7.172 1.00 73.19 209 GLN A O 1
ATOM 1709 N N . THR A 1 210 ? 8.062 -11.574 -8.012 1.00 82.25 210 THR A N 1
ATOM 1710 C CA . THR A 1 210 ? 7.549 -10.816 -9.145 1.00 82.25 210 THR A CA 1
ATOM 1711 C C . THR A 1 210 ? 7.957 -11.506 -10.434 1.00 82.25 210 THR A C 1
ATOM 1713 O O . THR A 1 210 ? 9.131 -11.819 -10.623 1.00 82.25 210 THR A O 1
ATOM 1716 N N . SER A 1 211 ? 7.000 -11.685 -11.336 1.00 86.81 211 SER A N 1
ATOM 1717 C CA . SER A 1 211 ? 7.261 -12.046 -12.725 1.00 86.81 211 SER A CA 1
ATOM 1718 C C . SER A 1 211 ? 6.910 -10.854 -13.602 1.00 86.81 211 SER A C 1
ATOM 1720 O O . SER A 1 211 ? 6.043 -10.050 -13.253 1.00 86.81 211 SER A O 1
ATOM 1722 N N . SER A 1 212 ? 7.620 -10.685 -14.707 1.00 89.25 212 SER A N 1
ATOM 1723 C CA . SER A 1 212 ? 7.405 -9.580 -15.634 1.00 89.25 212 SER A CA 1
ATOM 1724 C C . SER A 1 212 ? 7.407 -10.115 -17.048 1.00 89.25 212 SER A C 1
ATOM 1726 O O . SER A 1 212 ? 8.233 -10.957 -17.400 1.00 89.25 212 SER A O 1
ATOM 1728 N N . ALA A 1 213 ? 6.484 -9.618 -17.859 1.00 91.44 213 ALA A N 1
ATOM 1729 C CA . ALA A 1 213 ? 6.390 -9.999 -19.249 1.00 91.44 213 ALA A CA 1
ATOM 1730 C C . ALA A 1 213 ? 5.919 -8.832 -20.109 1.00 91.44 213 ALA A C 1
ATOM 1732 O O . ALA A 1 213 ? 5.138 -7.982 -19.682 1.00 91.44 213 ALA A O 1
ATOM 1733 N N . PHE A 1 214 ? 6.409 -8.806 -21.341 1.00 91.69 214 PHE A N 1
ATOM 1734 C CA . PHE A 1 214 ? 5.991 -7.884 -22.374 1.00 91.69 214 PHE A CA 1
ATOM 1735 C C . PHE A 1 214 ? 4.860 -8.509 -23.189 1.00 91.69 214 PHE A C 1
ATOM 1737 O O . PHE A 1 214 ? 5.009 -9.601 -23.742 1.00 91.69 214 PHE A O 1
ATOM 1744 N N . LEU A 1 215 ? 3.736 -7.804 -23.291 1.00 91.88 215 LEU A N 1
ATOM 1745 C CA . LEU A 1 215 ? 2.619 -8.208 -24.136 1.00 91.88 215 LEU A CA 1
ATOM 1746 C C . LEU A 1 215 ? 2.769 -7.569 -25.517 1.00 91.88 215 LEU A C 1
ATOM 1748 O O . LEU A 1 215 ? 2.819 -6.348 -25.654 1.00 91.88 215 LEU A O 1
ATOM 1752 N N . LYS A 1 216 ? 2.813 -8.401 -26.558 1.00 92.12 216 LYS A N 1
ATOM 1753 C CA . LYS A 1 216 ? 2.909 -7.970 -27.954 1.00 92.12 216 LYS A CA 1
ATOM 1754 C C . LYS A 1 216 ? 1.655 -8.380 -28.711 1.00 92.12 216 LYS A C 1
ATOM 1756 O O . LYS A 1 216 ? 1.314 -9.557 -28.739 1.00 92.12 216 LYS A O 1
ATOM 1761 N N . LEU A 1 217 ? 1.017 -7.423 -29.380 1.00 92.25 217 LEU A N 1
ATOM 1762 C CA . LEU A 1 217 ? -0.050 -7.683 -30.344 1.00 92.25 217 LEU A CA 1
ATOM 1763 C C . LEU A 1 217 ? 0.548 -7.729 -31.756 1.00 92.25 217 LEU A C 1
ATOM 1765 O O . LEU A 1 217 ? 1.089 -6.733 -32.237 1.00 92.25 217 LEU A O 1
ATOM 1769 N N . ALA A 1 218 ? 0.451 -8.872 -32.429 1.00 93.31 218 ALA A N 1
ATOM 1770 C CA . ALA A 1 218 ? 0.860 -9.029 -33.821 1.00 93.31 218 ALA A CA 1
ATOM 1771 C C . ALA A 1 218 ? -0.155 -9.899 -34.568 1.00 93.31 218 ALA A C 1
ATOM 1773 O O . ALA A 1 218 ? -0.582 -10.928 -34.057 1.00 93.31 218 ALA A O 1
ATOM 1774 N N . ALA A 1 219 ? -0.562 -9.470 -35.768 1.00 92.50 219 ALA A N 1
ATOM 1775 C CA . ALA A 1 219 ? -1.548 -10.178 -36.596 1.00 92.50 219 ALA A CA 1
ATOM 1776 C C . ALA A 1 219 ? -2.860 -10.548 -35.857 1.00 92.50 219 ALA A C 1
ATOM 1778 O O . ALA A 1 219 ? -3.455 -11.588 -36.117 1.00 92.50 219 ALA A O 1
ATOM 1779 N N . GLY A 1 220 ? -3.308 -9.702 -34.919 1.00 93.06 220 GLY A N 1
ATOM 1780 C CA . GLY A 1 220 ? -4.521 -9.942 -34.124 1.00 93.06 220 GLY A CA 1
ATOM 1781 C C . GLY A 1 220 ? -4.355 -10.925 -32.957 1.00 93.06 220 GLY A C 1
ATOM 1782 O O . GLY A 1 220 ? -5.328 -11.179 -32.253 1.00 93.06 220 GLY A O 1
ATOM 1783 N N . GLN A 1 221 ? -3.148 -11.446 -32.712 1.00 94.06 221 GLN A N 1
ATOM 1784 C CA . GLN A 1 221 ? -2.843 -12.336 -31.593 1.00 94.06 221 GLN A CA 1
ATOM 1785 C C . GLN A 1 221 ? -1.970 -11.629 -30.551 1.00 94.06 221 GLN A C 1
ATOM 1787 O O . GLN A 1 221 ? -0.983 -10.974 -30.895 1.00 94.06 221 GLN A O 1
ATOM 1792 N N . ILE A 1 222 ? -2.335 -11.768 -29.274 1.00 94.50 222 ILE A N 1
ATOM 1793 C CA . ILE A 1 222 ? -1.514 -11.314 -28.147 1.00 94.50 222 ILE A CA 1
ATOM 1794 C C . ILE A 1 222 ? -0.566 -12.451 -27.761 1.00 94.50 222 ILE A C 1
ATOM 1796 O O . ILE A 1 222 ? -1.010 -13.559 -27.467 1.00 94.50 222 ILE A O 1
ATOM 1800 N N . SER A 1 223 ? 0.733 -12.168 -27.761 1.00 93.69 223 SER A N 1
ATOM 1801 C CA . SER A 1 223 ? 1.786 -13.059 -27.275 1.00 93.69 223 SER A CA 1
ATOM 1802 C C . SER A 1 223 ? 2.499 -12.430 -26.082 1.00 93.69 223 SER A C 1
ATOM 1804 O O . SER A 1 223 ? 2.805 -11.236 -26.109 1.00 93.69 223 SER A O 1
ATOM 1806 N N . GLU A 1 224 ? 2.806 -13.239 -25.077 1.00 93.38 224 GLU A N 1
ATOM 1807 C CA . GLU A 1 224 ? 3.569 -12.846 -23.895 1.00 93.38 224 GLU A CA 1
ATOM 1808 C C . GLU A 1 224 ? 5.051 -13.206 -24.071 1.00 93.38 224 GLU A C 1
ATOM 1810 O O . GLU A 1 224 ? 5.390 -14.268 -24.593 1.00 93.38 224 GLU A O 1
ATOM 1815 N N . SER A 1 225 ? 5.954 -12.312 -23.671 1.00 92.19 225 SER A N 1
ATOM 1816 C CA . SER A 1 225 ? 7.401 -12.546 -23.675 1.00 92.19 225 SER A CA 1
ATOM 1817 C C . SER A 1 225 ? 7.971 -12.192 -22.309 1.00 92.19 225 SER A C 1
ATOM 1819 O O . SER A 1 225 ? 7.955 -11.027 -21.922 1.00 92.19 225 SER A O 1
ATOM 1821 N N . VAL A 1 226 ? 8.446 -13.193 -21.569 1.00 91.62 226 VAL A N 1
ATOM 1822 C CA . VAL A 1 226 ? 9.010 -13.007 -20.224 1.00 91.62 226 VAL A CA 1
ATOM 1823 C C . VAL A 1 226 ? 10.212 -12.062 -20.288 1.00 91.62 226 VAL A C 1
ATOM 1825 O O . VAL A 1 226 ? 11.036 -12.175 -21.191 1.00 91.62 226 VAL A O 1
ATOM 1828 N N . ILE A 1 227 ? 10.292 -11.136 -19.333 1.00 89.69 227 ILE A N 1
ATOM 1829 C CA . ILE A 1 227 ? 11.402 -10.197 -19.170 1.00 89.69 227 ILE A CA 1
ATOM 1830 C C . ILE A 1 227 ? 12.253 -10.681 -17.999 1.00 89.69 227 ILE A C 1
ATOM 1832 O O . ILE A 1 227 ? 11.847 -10.595 -16.838 1.00 89.69 227 ILE A O 1
ATOM 1836 N N . GLY A 1 228 ? 13.438 -11.191 -18.309 1.00 86.19 228 GLY A N 1
ATOM 1837 C CA . GLY A 1 228 ? 14.465 -11.537 -17.342 1.00 86.19 228 GLY A CA 1
ATOM 1838 C C . GLY A 1 228 ? 15.415 -10.376 -17.050 1.00 86.19 228 GLY A C 1
ATOM 1839 O O . GLY A 1 228 ? 15.382 -9.306 -17.657 1.00 86.19 228 GLY A O 1
ATOM 1840 N N . LYS A 1 229 ? 16.326 -10.611 -16.107 1.00 83.81 229 LYS A N 1
ATOM 1841 C CA . LYS A 1 229 ? 17.359 -9.642 -15.722 1.00 83.81 229 LYS A CA 1
ATOM 1842 C C . LYS A 1 229 ? 18.312 -9.296 -16.865 1.00 83.81 229 LYS A C 1
ATOM 1844 O O . LYS A 1 229 ? 18.684 -8.133 -17.012 1.00 83.81 229 LYS A O 1
ATOM 1849 N N . ASP A 1 230 ? 18.689 -10.296 -17.656 1.00 84.81 230 ASP A N 1
ATOM 1850 C CA . ASP A 1 230 ? 19.642 -10.149 -18.761 1.00 84.81 230 ASP A CA 1
ATOM 1851 C C . ASP A 1 230 ? 19.032 -9.420 -19.971 1.00 84.81 230 ASP A C 1
ATOM 1853 O O . ASP A 1 230 ? 19.761 -8.853 -20.788 1.00 84.81 230 ASP A O 1
ATOM 1857 N N . ASP A 1 231 ? 17.698 -9.349 -20.042 1.00 85.31 231 ASP A N 1
ATOM 1858 C CA . ASP A 1 231 ? 16.973 -8.579 -21.057 1.00 85.31 231 ASP A CA 1
ATOM 1859 C C . ASP A 1 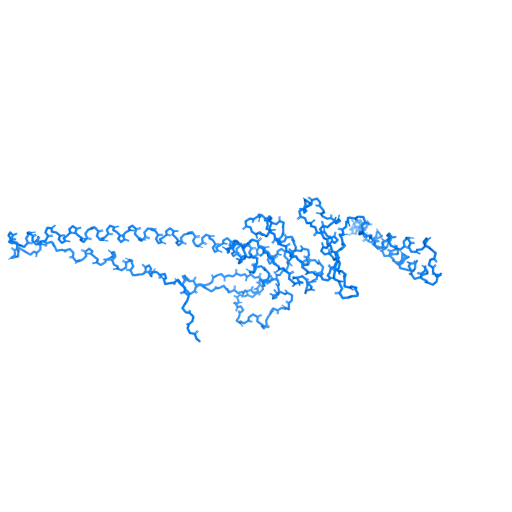231 ? 17.014 -7.067 -20.773 1.00 85.31 231 ASP A C 1
ATOM 1861 O O . ASP A 1 231 ? 16.810 -6.242 -21.667 1.00 85.31 231 ASP A O 1
ATOM 1865 N N . ILE A 1 232 ? 17.315 -6.673 -19.530 1.00 85.19 232 ILE A N 1
ATOM 1866 C CA . ILE A 1 232 ? 17.372 -5.273 -19.110 1.00 85.19 232 ILE A CA 1
ATOM 1867 C C . ILE A 1 232 ? 18.808 -4.769 -19.221 1.00 85.19 232 ILE A C 1
ATOM 1869 O O . ILE A 1 232 ? 19.644 -5.008 -18.351 1.00 85.19 232 ILE A O 1
ATOM 1873 N N . GLN A 1 233 ? 19.081 -3.967 -20.248 1.00 82.81 233 GLN A N 1
ATOM 1874 C CA . GLN A 1 233 ? 20.390 -3.350 -20.476 1.00 82.81 233 GLN A CA 1
ATOM 1875 C C . GLN A 1 233 ? 20.430 -1.900 -19.985 1.00 82.81 233 GLN A C 1
ATOM 1877 O O . GLN A 1 233 ? 19.471 -1.140 -20.103 1.00 82.81 233 GLN A O 1
ATOM 1882 N N . THR A 1 234 ? 21.564 -1.488 -19.420 1.00 82.06 234 THR A N 1
ATOM 1883 C CA . THR A 1 234 ? 21.797 -0.085 -19.076 1.00 82.06 234 THR A CA 1
ATOM 1884 C C . THR A 1 234 ? 22.002 0.714 -20.348 1.00 82.06 234 THR A C 1
ATOM 1886 O O . THR A 1 234 ? 22.507 0.212 -21.352 1.00 82.06 234 THR A O 1
ATOM 1889 N N . PHE A 1 235 ? 21.726 2.012 -20.273 1.00 80.62 235 PHE A N 1
ATOM 1890 C CA . PHE A 1 235 ? 21.994 2.915 -21.384 1.00 80.62 235 PHE A CA 1
ATOM 1891 C C . PHE A 1 235 ? 23.455 2.840 -21.874 1.00 80.62 235 PHE A C 1
ATOM 1893 O O . PHE A 1 235 ? 23.716 2.857 -23.074 1.00 80.62 235 PHE A O 1
ATOM 1900 N N . SER A 1 236 ? 24.422 2.677 -20.960 1.00 79.94 236 SER A N 1
ATOM 1901 C CA . SER A 1 236 ? 25.832 2.524 -21.339 1.00 79.94 236 SER A CA 1
ATOM 1902 C C . SER A 1 236 ? 26.113 1.224 -22.093 1.00 79.94 236 SER A C 1
ATOM 1904 O O . SER A 1 236 ? 26.975 1.232 -22.971 1.00 79.94 236 SER A O 1
ATOM 1906 N N . GLU A 1 237 ? 25.464 0.120 -21.726 1.00 84.06 237 GLU A N 1
ATOM 1907 C CA . GLU A 1 237 ? 25.598 -1.167 -22.418 1.00 84.06 237 GLU A CA 1
ATOM 1908 C C . GLU A 1 237 ? 25.008 -1.056 -23.826 1.00 84.06 237 GLU A C 1
ATOM 1910 O O . GLU A 1 237 ? 25.706 -1.339 -24.798 1.00 84.06 237 GLU A O 1
ATOM 1915 N N . VAL A 1 238 ? 23.797 -0.499 -23.950 1.00 85.31 238 VAL A N 1
ATOM 1916 C CA . VAL A 1 238 ? 23.129 -0.264 -25.242 1.00 85.31 238 VAL A CA 1
ATOM 1917 C C . VAL A 1 238 ? 23.997 0.578 -26.175 1.00 85.31 238 VAL A C 1
ATOM 1919 O O . VAL A 1 238 ? 24.179 0.222 -27.339 1.00 85.31 238 VAL A O 1
ATOM 1922 N N . CYS A 1 239 ? 24.577 1.674 -25.678 1.00 84.50 239 CYS A N 1
ATOM 1923 C CA . CYS A 1 239 ? 25.458 2.515 -26.481 1.00 84.50 239 CYS A CA 1
ATOM 1924 C C . CYS A 1 239 ? 26.708 1.772 -26.960 1.00 84.50 239 CYS A C 1
ATOM 1926 O O . CYS A 1 239 ? 27.058 1.880 -28.133 1.00 84.50 239 CYS A O 1
ATOM 1928 N N . LYS A 1 240 ? 27.382 1.023 -26.078 1.00 85.31 240 LYS A N 1
ATOM 1929 C CA . LYS A 1 240 ? 28.587 0.260 -26.439 1.00 85.31 240 LYS A CA 1
ATOM 1930 C C . LYS A 1 240 ? 28.272 -0.792 -27.500 1.00 85.31 240 LYS A C 1
ATOM 1932 O O . LYS A 1 240 ? 28.971 -0.857 -28.508 1.00 85.31 240 LYS A O 1
ATOM 1937 N N . THR A 1 241 ? 27.186 -1.540 -27.319 1.00 86.50 241 THR A N 1
ATOM 1938 C CA . THR A 1 241 ? 26.720 -2.541 -28.284 1.00 86.50 241 THR A CA 1
ATOM 1939 C C . THR A 1 241 ? 26.343 -1.897 -29.617 1.00 86.50 241 THR A C 1
ATOM 1941 O O . THR A 1 241 ? 26.709 -2.404 -30.671 1.00 86.50 241 THR A O 1
ATOM 1944 N N . ALA A 1 242 ? 25.664 -0.746 -29.603 1.00 85.25 242 ALA A N 1
ATOM 1945 C CA . ALA A 1 242 ? 25.295 -0.043 -30.828 1.00 85.25 242 ALA A CA 1
ATOM 1946 C C . ALA A 1 242 ? 26.517 0.484 -31.600 1.00 85.25 242 ALA A C 1
ATOM 1948 O O . ALA A 1 242 ? 26.538 0.381 -32.825 1.00 85.25 242 ALA A O 1
ATOM 1949 N N . ILE A 1 243 ? 27.537 0.998 -30.906 1.00 85.81 243 ILE A N 1
ATOM 1950 C CA . ILE A 1 243 ? 28.792 1.460 -31.523 1.00 85.81 243 ILE A CA 1
ATOM 1951 C C . ILE A 1 243 ? 29.570 0.284 -32.132 1.00 85.81 243 ILE A C 1
ATOM 1953 O O . ILE A 1 243 ? 30.104 0.421 -33.230 1.00 85.81 243 ILE A O 1
ATOM 1957 N N . ALA A 1 244 ? 29.602 -0.864 -31.449 1.00 87.25 244 ALA A N 1
ATOM 1958 C CA . ALA A 1 244 ? 30.305 -2.068 -31.898 1.00 87.25 244 ALA A CA 1
ATOM 1959 C C . ALA A 1 244 ? 29.557 -2.880 -32.976 1.00 87.25 244 ALA A C 1
ATOM 1961 O O . ALA A 1 244 ? 30.145 -3.773 -33.574 1.00 87.25 244 ALA A O 1
ATOM 1962 N N . SER A 1 245 ? 28.271 -2.604 -33.208 1.00 89.56 245 SER A N 1
ATOM 1963 C CA . SER A 1 245 ? 27.439 -3.333 -34.178 1.00 89.56 245 SER A CA 1
ATOM 1964 C C . SER A 1 245 ? 27.679 -2.911 -35.631 1.00 89.56 245 SER A C 1
ATOM 1966 O O . SER A 1 245 ? 28.241 -1.853 -35.887 1.00 89.56 245 SER A O 1
ATOM 1968 N N . ASP A 1 246 ? 27.133 -3.648 -36.596 1.00 90.00 246 ASP A N 1
ATOM 1969 C CA . ASP A 1 246 ? 27.166 -3.286 -38.027 1.00 90.00 246 ASP A CA 1
ATOM 1970 C C . ASP A 1 246 ? 26.122 -2.225 -38.428 1.00 90.00 246 ASP A C 1
ATOM 1972 O O . ASP A 1 246 ? 25.766 -2.075 -39.596 1.00 90.00 246 ASP A O 1
ATOM 1976 N N . LYS A 1 247 ? 25.602 -1.457 -37.461 1.00 88.75 247 LYS A N 1
ATOM 1977 C CA . LYS A 1 247 ? 24.703 -0.330 -37.743 1.00 88.75 247 LYS A CA 1
ATOM 1978 C C . LYS A 1 247 ? 25.413 0.747 -38.569 1.00 88.75 247 LYS A C 1
ATOM 1980 O O . LYS A 1 247 ? 26.626 0.926 -38.473 1.00 88.75 247 LYS A O 1
ATOM 1985 N N . HIS A 1 248 ? 24.623 1.511 -39.321 1.00 92.19 248 HIS A N 1
ATOM 1986 C CA . HIS A 1 248 ? 25.100 2.630 -40.133 1.00 92.19 248 HIS A CA 1
ATOM 1987 C C . HIS A 1 248 ? 25.910 3.642 -39.302 1.00 92.19 248 HIS A C 1
ATOM 1989 O O . HIS A 1 248 ? 25.553 3.940 -38.156 1.00 92.19 248 HIS A O 1
ATOM 1995 N N . ASP A 1 249 ? 26.956 4.224 -39.891 1.00 88.81 249 ASP A N 1
ATOM 1996 C CA . ASP A 1 249 ? 27.894 5.114 -39.189 1.00 88.81 249 ASP A CA 1
ATOM 1997 C C . ASP A 1 249 ? 27.209 6.329 -38.552 1.00 88.81 249 ASP A C 1
ATOM 1999 O O . ASP A 1 249 ? 27.560 6.738 -37.449 1.00 88.81 249 ASP A O 1
ATOM 2003 N N . VAL A 1 250 ? 26.147 6.850 -39.175 1.00 88.19 250 VAL A N 1
ATOM 2004 C CA . VAL A 1 250 ? 25.316 7.920 -38.586 1.00 88.19 250 VAL A CA 1
ATOM 2005 C C . VAL A 1 250 ? 24.667 7.470 -37.273 1.00 88.19 250 VAL A C 1
ATOM 2007 O O . VAL A 1 250 ? 24.679 8.208 -36.290 1.00 88.19 250 VAL A O 1
ATOM 2010 N N . THR A 1 251 ? 24.140 6.246 -37.210 1.00 85.06 251 THR A N 1
ATOM 2011 C CA . THR A 1 251 ? 23.560 5.691 -35.982 1.00 85.06 251 THR A CA 1
ATOM 2012 C C . THR A 1 251 ? 24.635 5.516 -34.910 1.00 85.06 251 THR A C 1
ATOM 2014 O O . THR A 1 251 ? 24.413 5.892 -33.759 1.00 85.06 251 THR A O 1
ATOM 2017 N N . LYS A 1 252 ? 25.823 5.021 -35.279 1.00 87.12 252 LYS A N 1
ATOM 2018 C CA . LYS A 1 252 ? 26.973 4.907 -34.366 1.00 87.12 252 LYS A CA 1
ATOM 2019 C C . LYS A 1 252 ? 27.402 6.266 -33.813 1.00 87.12 252 LYS A C 1
ATOM 2021 O O . LYS A 1 252 ? 27.599 6.387 -32.605 1.00 87.12 252 LYS A O 1
ATOM 2026 N N . LEU A 1 253 ? 27.481 7.294 -34.662 1.00 84.44 253 LEU A N 1
ATOM 2027 C CA . LEU A 1 253 ? 27.822 8.665 -34.269 1.00 84.44 253 LEU A CA 1
ATOM 2028 C C . LEU A 1 253 ? 26.807 9.251 -33.283 1.00 84.44 253 LEU 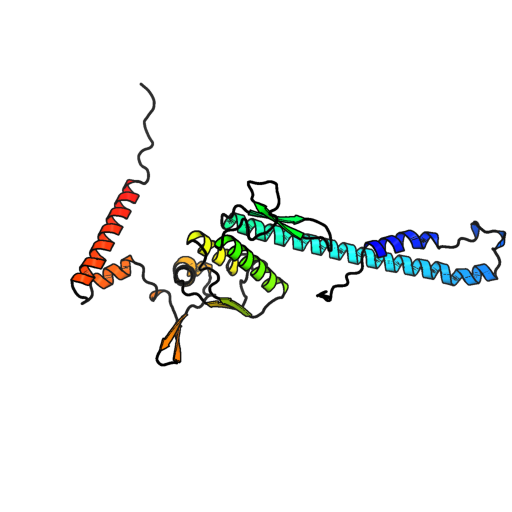A C 1
ATOM 2030 O O . LEU A 1 253 ? 27.211 9.882 -32.305 1.00 84.44 253 LEU A O 1
ATOM 2034 N N . ILE A 1 254 ? 25.507 8.995 -33.477 1.00 86.00 254 ILE A N 1
ATOM 2035 C CA . ILE A 1 254 ? 24.468 9.407 -32.522 1.00 86.00 254 ILE A CA 1
ATOM 2036 C C . ILE A 1 254 ? 24.751 8.787 -31.149 1.00 86.00 254 ILE A C 1
ATOM 2038 O O . ILE A 1 254 ? 24.887 9.526 -30.174 1.00 86.00 254 ILE A O 1
ATOM 2042 N N . TYR A 1 255 ? 24.929 7.465 -31.055 1.00 85.00 255 TYR A N 1
ATOM 2043 C CA . TYR A 1 255 ? 25.208 6.810 -29.770 1.00 85.00 255 TYR A CA 1
ATOM 2044 C C . TYR A 1 255 ? 26.539 7.262 -29.147 1.00 85.00 255 TYR A C 1
ATOM 2046 O O . TYR A 1 255 ? 26.594 7.496 -27.938 1.00 85.00 255 TYR A O 1
ATOM 2054 N N . LEU A 1 256 ? 27.588 7.460 -29.950 1.00 82.69 256 LEU A N 1
ATOM 2055 C CA . LEU A 1 256 ? 28.892 7.949 -29.491 1.00 82.69 256 LEU A CA 1
ATOM 2056 C C . LEU A 1 256 ? 28.811 9.374 -28.918 1.00 82.69 256 LEU A C 1
ATOM 2058 O O . LEU A 1 256 ? 29.427 9.665 -27.888 1.00 82.69 256 LEU A O 1
ATOM 2062 N N . SER A 1 257 ? 28.012 10.249 -29.538 1.00 79.44 257 SER A N 1
ATOM 2063 C CA . SER A 1 257 ? 27.785 11.621 -29.064 1.00 79.44 257 SER A CA 1
ATOM 2064 C C . SER A 1 257 ? 27.074 11.663 -27.706 1.00 79.44 257 SER A C 1
ATOM 2066 O O . SER A 1 257 ? 27.355 12.522 -26.869 1.00 79.44 257 SER A O 1
ATOM 2068 N N . VAL A 1 258 ? 26.175 10.710 -27.441 1.00 78.44 258 VAL A N 1
ATOM 2069 C CA . VAL A 1 258 ? 25.490 10.625 -26.146 1.00 78.44 258 VAL A CA 1
ATOM 2070 C C . VAL A 1 258 ? 26.422 10.051 -25.077 1.00 78.44 258 VAL A C 1
ATOM 2072 O O . VAL A 1 258 ? 26.457 10.570 -23.962 1.00 78.44 258 VAL A O 1
ATOM 2075 N N . VAL A 1 259 ? 27.237 9.043 -25.408 1.00 79.31 259 VAL A N 1
ATOM 2076 C CA . VAL A 1 259 ? 28.250 8.487 -24.489 1.00 79.31 259 VAL A CA 1
ATOM 2077 C C . VAL A 1 259 ? 29.255 9.548 -24.049 1.00 79.31 259 VAL A C 1
ATOM 2079 O O . VAL A 1 259 ? 29.549 9.654 -22.859 1.00 79.31 259 VAL A O 1
ATOM 2082 N N . THR A 1 260 ? 29.758 10.353 -24.986 1.00 73.88 260 THR A N 1
ATOM 2083 C CA . THR A 1 260 ? 30.693 11.445 -24.674 1.00 73.88 260 THR A CA 1
ATOM 2084 C C . THR A 1 260 ? 30.047 12.490 -23.770 1.00 73.88 260 THR A C 1
ATOM 2086 O O . THR A 1 260 ? 30.639 12.827 -22.750 1.00 73.88 260 THR A O 1
ATOM 2089 N N . LYS A 1 261 ? 28.800 12.907 -24.035 1.00 73.25 261 LYS A N 1
ATOM 2090 C CA . LYS A 1 261 ? 28.046 13.800 -23.132 1.00 73.25 261 LYS A CA 1
ATOM 2091 C C . LYS A 1 261 ? 27.889 13.223 -21.721 1.00 73.25 261 LYS A C 1
ATOM 2093 O O . LYS A 1 261 ? 28.106 13.934 -20.742 1.00 73.25 261 LYS A O 1
ATOM 2098 N N . LEU A 1 262 ? 27.553 11.938 -21.598 1.00 67.75 262 LEU A N 1
ATOM 2099 C CA . LEU A 1 262 ? 27.416 11.268 -20.300 1.00 67.75 262 LEU A CA 1
ATOM 2100 C C . LEU A 1 262 ? 28.743 11.193 -19.537 1.00 67.75 262 LEU A C 1
ATOM 2102 O O . LEU A 1 262 ? 28.762 11.402 -18.324 1.00 67.75 262 LEU A O 1
ATOM 2106 N N . LEU A 1 263 ? 29.852 10.924 -20.231 1.00 64.94 263 LEU A N 1
ATOM 2107 C CA . LEU A 1 263 ? 31.196 10.938 -19.649 1.00 64.94 263 LEU A CA 1
ATOM 2108 C C . LEU A 1 263 ? 31.584 12.343 -19.183 1.00 64.94 263 LEU A C 1
ATOM 2110 O O . LEU A 1 263 ? 32.086 12.481 -18.072 1.00 64.94 263 LEU A O 1
ATOM 2114 N N . THR A 1 264 ? 31.297 13.386 -19.967 1.00 61.03 264 THR A N 1
ATOM 2115 C CA . THR A 1 264 ? 31.551 14.778 -19.569 1.00 61.03 264 THR A CA 1
ATOM 2116 C C . THR A 1 264 ? 30.761 15.154 -18.314 1.00 61.03 264 THR A C 1
ATOM 2118 O O . THR A 1 264 ? 31.342 15.707 -17.385 1.00 61.03 264 THR A O 1
ATOM 2121 N N . ILE A 1 265 ? 29.476 14.783 -18.227 1.00 58.09 265 ILE A N 1
ATOM 2122 C CA . ILE A 1 265 ? 28.635 15.031 -17.042 1.00 58.09 265 ILE A CA 1
ATOM 2123 C C . ILE A 1 265 ? 29.156 14.261 -15.818 1.00 58.09 265 ILE A C 1
ATOM 2125 O O . ILE A 1 265 ? 29.258 14.835 -14.736 1.00 58.09 265 ILE A O 1
ATOM 2129 N N . LYS A 1 266 ? 29.548 12.987 -15.970 1.00 49.94 266 LYS A N 1
ATOM 2130 C CA . LYS A 1 266 ? 30.145 12.200 -14.875 1.00 49.94 266 LYS A CA 1
ATOM 2131 C C . LYS A 1 266 ? 31.477 12.780 -14.401 1.00 49.94 266 LYS A C 1
ATOM 2133 O O . LYS A 1 266 ? 31.691 12.869 -13.200 1.00 49.94 266 LYS A O 1
ATOM 2138 N N . VAL A 1 267 ? 32.354 13.199 -15.314 1.00 50.28 267 VAL A N 1
ATOM 2139 C CA . VAL A 1 267 ? 33.633 13.850 -14.974 1.00 50.28 267 VAL A CA 1
ATOM 2140 C C . VAL A 1 267 ? 33.394 15.184 -14.264 1.00 50.28 267 VAL A C 1
ATOM 2142 O O . VAL A 1 267 ? 34.111 15.506 -13.320 1.00 50.28 267 VAL A O 1
ATOM 2145 N N . MET A 1 268 ? 32.367 15.935 -14.665 1.00 38.66 268 MET A N 1
ATOM 2146 C CA . MET A 1 268 ? 31.978 17.184 -14.011 1.00 38.66 268 MET A CA 1
ATOM 2147 C C . MET A 1 268 ? 31.420 16.936 -12.598 1.00 38.66 268 MET A C 1
ATOM 2149 O O . MET A 1 268 ? 31.850 17.598 -11.662 1.00 38.66 268 MET A O 1
ATOM 2153 N N . LEU A 1 269 ? 30.566 15.923 -12.405 1.00 35.31 269 LEU A N 1
ATOM 2154 C CA . LEU A 1 269 ? 30.052 15.516 -11.086 1.00 35.31 269 LEU A CA 1
ATOM 2155 C C . LEU A 1 269 ? 31.151 14.979 -10.150 1.00 35.31 269 LEU A C 1
ATOM 2157 O O . LEU A 1 269 ? 31.154 15.315 -8.967 1.00 35.31 269 LEU A O 1
ATOM 2161 N N . ILE A 1 270 ? 32.106 14.199 -10.674 1.00 44.78 270 ILE A N 1
ATOM 2162 C CA . ILE A 1 270 ? 33.272 13.700 -9.917 1.00 44.78 270 ILE A CA 1
ATOM 2163 C C . ILE A 1 270 ? 34.202 14.855 -9.519 1.00 44.78 270 ILE A C 1
ATOM 2165 O O . ILE A 1 270 ? 34.741 14.848 -8.419 1.00 44.78 270 ILE A O 1
ATOM 2169 N N . LYS A 1 271 ? 34.365 15.878 -10.370 1.00 39.28 271 LYS A N 1
ATOM 2170 C CA . LYS A 1 271 ? 35.105 17.099 -10.006 1.00 39.28 271 LYS A CA 1
ATOM 2171 C C . LYS A 1 271 ? 34.343 18.012 -9.035 1.00 39.28 271 LYS A C 1
ATOM 2173 O O . LYS A 1 271 ? 34.980 18.808 -8.356 1.00 39.28 271 LYS A O 1
ATOM 2178 N N . CYS A 1 272 ? 33.014 17.911 -8.964 1.00 37.91 272 CYS A N 1
ATOM 2179 C CA . CYS A 1 272 ? 32.156 18.750 -8.117 1.00 37.91 272 CYS A CA 1
ATOM 2180 C C . CYS A 1 272 ? 31.789 18.139 -6.747 1.00 37.91 272 CYS A C 1
ATOM 2182 O O . CYS A 1 272 ? 31.055 18.776 -5.996 1.00 37.91 272 CYS A O 1
ATOM 2184 N N . SER A 1 273 ? 32.282 16.950 -6.385 1.00 29.28 273 SER A N 1
ATOM 2185 C CA . SER A 1 273 ? 32.122 16.366 -5.037 1.00 29.28 273 SER A CA 1
ATOM 2186 C C . SER A 1 273 ? 33.428 16.506 -4.219 1.00 29.28 273 SER A C 1
ATOM 2188 O O . SER A 1 273 ? 34.508 16.554 -4.800 1.00 29.28 273 SER A O 1
ATOM 2190 N N . PRO A 1 274 ? 33.362 16.709 -2.888 1.00 42.94 274 PRO A N 1
ATOM 2191 C CA . PRO A 1 274 ? 33.987 17.866 -2.244 1.00 42.94 274 PRO A CA 1
ATOM 2192 C C . PRO A 1 274 ? 35.419 17.625 -1.748 1.00 42.94 274 PRO A C 1
ATOM 2194 O O . PRO A 1 274 ? 35.652 16.927 -0.766 1.00 42.94 274 PRO A O 1
ATOM 2197 N N . THR A 1 275 ? 36.367 18.348 -2.335 1.00 43.09 275 THR A N 1
ATOM 2198 C CA . THR A 1 275 ? 37.648 18.709 -1.706 1.00 43.09 275 THR A CA 1
ATOM 2199 C C . THR A 1 275 ? 37.880 20.213 -1.820 1.00 43.09 275 THR A C 1
ATOM 2201 O O . THR A 1 275 ? 38.917 20.663 -2.279 1.00 43.09 275 THR A O 1
ATOM 2204 N N . PHE A 1 276 ? 36.909 21.020 -1.393 1.00 39.41 276 PHE A N 1
ATOM 2205 C CA . PHE A 1 276 ? 37.130 22.446 -1.128 1.00 39.41 276 PHE A CA 1
ATOM 2206 C C . PHE A 1 276 ? 36.288 22.884 0.068 1.00 39.41 276 PHE A C 1
ATOM 2208 O O . PHE A 1 276 ? 35.290 23.582 -0.048 1.00 39.41 276 PHE A O 1
ATOM 2215 N N . CYS A 1 277 ? 36.681 22.408 1.247 1.00 37.78 277 CYS A N 1
ATOM 2216 C CA . CYS A 1 277 ? 36.223 22.970 2.510 1.00 37.78 277 CYS A CA 1
ATOM 2217 C C . CYS A 1 277 ? 37.327 22.832 3.563 1.00 37.78 277 CYS A C 1
ATOM 2219 O O . CYS A 1 277 ? 37.151 22.186 4.583 1.00 37.78 277 CYS A O 1
ATOM 2221 N N . THR A 1 278 ? 38.503 23.404 3.302 1.00 45.75 278 THR A N 1
ATOM 2222 C CA . THR A 1 278 ? 39.395 23.856 4.378 1.00 45.75 278 THR A CA 1
ATOM 2223 C C . THR A 1 278 ? 40.125 25.117 3.930 1.00 45.75 278 THR A C 1
ATOM 2225 O O . THR A 1 278 ? 40.622 25.186 2.811 1.00 45.75 278 THR A O 1
ATOM 2228 N N . ARG A 1 279 ? 40.215 26.068 4.866 1.00 37.88 279 ARG A N 1
ATOM 2229 C CA . ARG A 1 279 ? 40.963 27.337 4.846 1.00 37.88 279 ARG A CA 1
ATOM 2230 C C . ARG A 1 279 ? 40.223 28.553 4.297 1.00 37.88 279 ARG A C 1
ATOM 2232 O O . ARG A 1 279 ? 40.384 28.966 3.158 1.00 37.88 279 ARG A O 1
ATOM 2239 N N . GLY A 1 280 ? 39.508 29.181 5.221 1.00 38.12 280 GLY A N 1
ATOM 2240 C CA . GLY A 1 280 ? 39.130 30.584 5.166 1.00 38.12 280 GLY A CA 1
ATOM 2241 C C . GLY A 1 280 ? 38.946 31.114 6.582 1.00 38.12 280 GLY A C 1
ATOM 2242 O O . GLY A 1 280 ? 37.830 31.428 6.973 1.00 38.12 280 GLY A O 1
ATOM 2243 N N . SER A 1 281 ? 40.018 31.140 7.378 1.00 36.94 281 SER A N 1
ATOM 2244 C CA . SER A 1 281 ? 40.020 31.868 8.646 1.00 36.94 281 SER A CA 1
ATOM 2245 C C . SER A 1 281 ? 41.436 32.275 9.057 1.00 36.94 281 SER A C 1
ATOM 2247 O O . SER A 1 281 ? 42.273 31.415 9.333 1.00 36.94 281 SER A O 1
ATOM 2249 N N . VAL A 1 282 ? 41.575 33.594 9.200 1.00 40.16 282 VAL A N 1
ATOM 2250 C CA . VAL A 1 282 ? 42.529 34.364 10.012 1.00 40.16 282 VAL A CA 1
ATOM 2251 C C . VAL A 1 282 ? 43.800 34.881 9.316 1.00 40.16 282 VAL A C 1
ATOM 2253 O O . VAL A 1 282 ? 44.693 34.112 8.973 1.00 40.16 282 VAL A O 1
ATOM 2256 N N . GLN A 1 283 ? 43.828 36.226 9.297 1.00 35.31 283 GLN A N 1
ATOM 2257 C CA . GLN A 1 283 ? 44.878 37.216 9.003 1.00 35.31 283 GLN A CA 1
ATOM 2258 C C . GLN A 1 283 ? 45.120 37.598 7.543 1.00 35.31 283 GLN A C 1
ATOM 2260 O O . GLN A 1 283 ? 45.675 36.792 6.771 1.00 35.31 283 GLN A O 1
#

InterPro domains:
  IPR026866 Protein CR006, P-loop domain [PF13166] (55-217)
  IPR027417 P-loop containing nucleoside triphosphate hydrolase [G3DSA:3.40.50.300] (50-212)
  IPR027417 P-loop containing nucleoside triphosphate hydrolase [SSF52540] (39-195)

Radius of gyration: 33.0 Å; chains: 1; bounding box: 96×51×94 Å